Protein AF-A0A954SRS8-F1 (afdb_monomer)

Sequence (184 aa):
MRQTLFRIVFDAAISTPWGNIPIFGVGLLLVLVGIVSLWQLIRHVRKHGFDGPAIERLITAGVIAFVVNQIPNWVDSLPVYGFGAMLLLGFLTAGWLAGIRTKREGLSPELTWDAGMWVFLPGIIGARIFSILENWERHTAGKSLGEMIVSLLNFPEGGLVLYGGVISGGIFYFIYCHRKKISA

Radius of gyration: 25.16 Å; Cα contacts (8 Å, |Δi|>4): 157; chains: 1; bounding box: 62×36×67 Å

Solvent-accessible surface area (backbone atoms only — not comparable to full-atom values): 10239 Å² total; per-residue (Å²): 132,89,64,58,66,51,66,51,54,32,67,50,44,51,80,45,101,90,48,72,48,32,60,38,65,68,37,41,51,48,51,51,51,48,51,52,52,50,51,51,48,56,58,44,43,75,72,68,46,95,47,75,74,57,56,52,54,50,51,52,53,50,50,50,53,51,57,58,72,68,55,76,83,89,58,65,58,53,74,40,41,39,68,61,54,51,50,51,50,50,51,52,52,50,46,52,54,46,21,57,50,34,46,73,72,75,42,64,43,64,55,42,54,53,46,47,51,47,19,50,58,44,11,56,52,26,5,38,56,39,32,47,64,74,39,37,77,81,64,58,78,84,62,56,77,68,59,53,54,56,56,67,71,52,69,87,78,67,63,68,31,65,67,25,17,54,54,35,15,51,54,36,39,47,52,50,23,59,75,69,73,42,88,114

Mean predicted aligned error: 14.57 Å

Secondary structure (DSSP, 8-state):
---EEEEEETT-EEEETTEEEESSSHHHHHHHHHHHHHHHHHHHHHHH-S-HHHHHHHHHHHHHHHHHHTS----SEEEEEHHHHHHHHHHHHHHHHHHHHHHHTT--HHHHHHHHHHHHHHHHHHHHHHHHHHTHHHHSSS--HHHHHHHHH-GGG----HHHHHHHHHHHHHHHHHHHT---

Structure (mmCIF, N/CA/C/O backbone):
data_AF-A0A954SRS8-F1
#
_entry.id   AF-A0A954SRS8-F1
#
loop_
_atom_site.group_PDB
_atom_site.id
_atom_site.type_symbol
_atom_site.label_atom_id
_atom_site.label_alt_id
_atom_site.label_comp_id
_atom_site.label_asym_id
_atom_site.label_entity_id
_atom_site.label_seq_id
_atom_site.pdbx_PDB_ins_code
_atom_site.Cartn_x
_atom_site.Cartn_y
_atom_site.Cartn_z
_atom_site.occupancy
_atom_site.B_iso_or_equiv
_atom_site.auth_seq_id
_atom_site.auth_comp_id
_atom_site.auth_asym_id
_atom_site.auth_atom_id
_atom_site.pdbx_PDB_model_num
ATOM 1 N N . MET A 1 1 ? 0.695 -15.650 17.916 1.00 44.34 1 MET A N 1
ATOM 2 C CA . MET A 1 1 ? 1.773 -15.878 16.926 1.00 44.34 1 MET A CA 1
ATOM 3 C C . MET A 1 1 ? 1.284 -15.391 15.565 1.00 44.34 1 MET A C 1
ATOM 5 O O . MET A 1 1 ? 0.241 -15.859 15.129 1.00 44.34 1 MET A O 1
ATOM 9 N N . ARG A 1 2 ? 1.945 -14.410 14.929 1.00 57.50 2 ARG A N 1
ATOM 10 C CA . ARG A 1 2 ? 1.556 -13.946 13.582 1.00 57.50 2 ARG A CA 1
ATOM 11 C C . ARG A 1 2 ? 1.986 -15.003 12.566 1.00 57.50 2 ARG A C 1
ATOM 13 O O . ARG A 1 2 ? 3.175 -15.287 12.465 1.00 57.50 2 ARG A O 1
ATOM 20 N N . GLN A 1 3 ? 1.037 -15.596 11.850 1.00 61.69 3 GLN A N 1
ATOM 21 C CA . GLN A 1 3 ? 1.345 -16.602 10.837 1.00 61.69 3 GLN A CA 1
ATOM 22 C C . GLN A 1 3 ? 1.886 -15.910 9.579 1.00 61.69 3 GLN A C 1
ATOM 24 O O . GLN A 1 3 ? 1.180 -15.160 8.899 1.00 61.69 3 GLN A O 1
ATOM 29 N N . THR A 1 4 ? 3.171 -16.117 9.299 1.00 69.25 4 THR A N 1
ATOM 30 C CA . THR A 1 4 ? 3.799 -15.723 8.033 1.00 69.25 4 THR A CA 1
ATOM 31 C C . THR A 1 4 ? 3.481 -16.786 6.990 1.00 69.25 4 THR A C 1
ATOM 33 O O . THR A 1 4 ? 3.731 -17.961 7.246 1.00 69.25 4 THR A O 1
ATOM 36 N N . LEU A 1 5 ? 2.931 -16.388 5.842 1.00 66.75 5 LEU A N 1
ATOM 37 C CA . LEU A 1 5 ? 2.554 -17.318 4.772 1.00 66.75 5 LEU A CA 1
ATOM 38 C C . LEU A 1 5 ? 3.802 -17.855 4.072 1.00 66.75 5 LEU A C 1
ATOM 40 O O . LEU A 1 5 ? 3.979 -19.057 3.924 1.00 66.75 5 LEU A O 1
ATOM 44 N N . PHE A 1 6 ? 4.688 -16.940 3.692 1.00 70.44 6 PHE A N 1
ATOM 45 C CA . PHE A 1 6 ? 6.013 -17.247 3.185 1.00 70.44 6 PHE A CA 1
ATOM 46 C C . PHE A 1 6 ? 6.963 -16.095 3.527 1.00 70.44 6 PHE A C 1
ATOM 48 O O . PHE A 1 6 ? 6.536 -14.958 3.756 1.00 70.44 6 PHE A O 1
ATOM 55 N N . ARG A 1 7 ? 8.260 -16.390 3.605 1.00 65.31 7 ARG A N 1
ATOM 56 C CA . ARG A 1 7 ? 9.310 -15.377 3.738 1.00 65.31 7 ARG A CA 1
ATOM 57 C C . ARG A 1 7 ? 10.009 -15.246 2.400 1.00 65.31 7 ARG A C 1
ATOM 59 O O . ARG A 1 7 ? 10.497 -16.241 1.871 1.00 65.31 7 ARG A O 1
ATOM 66 N N . ILE A 1 8 ? 10.068 -14.029 1.874 1.00 65.00 8 ILE A N 1
ATOM 67 C CA . ILE A 1 8 ? 10.969 -13.730 0.764 1.00 65.00 8 ILE A CA 1
ATOM 68 C C . ILE A 1 8 ? 12.349 -13.567 1.391 1.00 65.00 8 ILE A C 1
ATOM 70 O O . ILE A 1 8 ? 12.575 -12.606 2.124 1.00 65.00 8 ILE A O 1
ATOM 74 N N . VAL A 1 9 ? 13.222 -14.550 1.176 1.00 61.56 9 VAL A N 1
ATOM 75 C CA . VAL A 1 9 ? 14.623 -14.507 1.605 1.00 61.56 9 VAL A CA 1
ATOM 76 C C . VAL A 1 9 ? 15.402 -13.816 0.492 1.00 61.56 9 VAL A C 1
ATOM 78 O O . VAL A 1 9 ? 15.499 -14.356 -0.610 1.00 61.56 9 VAL A O 1
ATOM 81 N N . PHE A 1 10 ? 15.907 -12.611 0.749 1.00 59.25 10 PHE A N 1
ATOM 82 C CA . PHE A 1 10 ? 16.704 -11.881 -0.243 1.00 59.25 10 PHE A CA 1
ATOM 83 C C . PHE A 1 10 ? 18.157 -12.375 -0.281 1.00 59.25 10 PHE A C 1
ATOM 85 O O . PHE A 1 10 ? 18.812 -12.269 -1.313 1.00 59.25 10 PHE A O 1
ATOM 92 N N . ASP A 1 11 ? 18.605 -13.044 0.784 1.00 54.59 11 ASP A N 1
ATOM 93 C CA . ASP A 1 11 ? 19.925 -13.675 0.893 1.00 54.59 11 ASP A CA 1
ATOM 94 C C . ASP A 1 11 ? 19.975 -15.130 0.406 1.00 54.59 11 ASP A C 1
ATOM 96 O O . ASP A 1 11 ? 20.863 -15.887 0.799 1.00 54.59 11 ASP A O 1
ATOM 100 N N . ALA A 1 12 ? 19.041 -15.579 -0.442 1.00 52.22 12 ALA A N 1
ATOM 101 C CA . ALA A 1 12 ? 19.217 -16.863 -1.115 1.00 52.22 12 ALA A CA 1
ATOM 102 C C . ALA A 1 12 ? 20.418 -16.723 -2.061 1.00 52.22 12 ALA A C 1
ATOM 104 O O . ALA A 1 12 ? 20.255 -16.310 -3.201 1.00 52.22 12 ALA A O 1
ATOM 105 N N . ALA A 1 13 ? 21.632 -16.955 -1.568 1.00 53.25 13 ALA A N 1
ATOM 106 C CA . ALA A 1 13 ? 22.854 -16.860 -2.340 1.00 53.25 13 ALA A CA 1
ATOM 107 C C . ALA A 1 13 ? 23.204 -18.235 -2.904 1.00 53.25 13 ALA A C 1
ATOM 109 O O . ALA A 1 13 ? 23.269 -19.217 -2.163 1.00 53.25 13 ALA A O 1
ATOM 110 N N . ILE A 1 14 ? 23.453 -18.319 -4.212 1.00 48.25 14 ILE A N 1
ATOM 111 C CA . ILE A 1 14 ? 24.116 -19.506 -4.758 1.00 48.25 14 ILE A CA 1
ATOM 112 C C . ILE A 1 14 ? 25.575 -19.403 -4.339 1.00 48.25 14 ILE A C 1
ATOM 114 O O . ILE A 1 14 ? 26.267 -18.459 -4.730 1.00 48.25 14 ILE A O 1
ATOM 118 N N . SER A 1 15 ? 26.044 -20.384 -3.571 1.00 51.38 15 SER A N 1
ATOM 119 C CA . SER A 1 15 ? 27.466 -20.583 -3.326 1.00 51.38 15 SER A CA 1
ATOM 120 C C . SER A 1 15 ? 28.126 -21.021 -4.634 1.00 51.38 15 SER A C 1
ATOM 122 O O . SER A 1 15 ? 28.180 -22.210 -4.956 1.00 51.38 15 SER A O 1
ATOM 124 N N . THR A 1 16 ? 28.576 -20.059 -5.436 1.00 56.38 16 THR A N 1
ATOM 125 C CA . THR A 1 16 ? 29.420 -20.353 -6.596 1.00 56.38 16 THR A CA 1
ATOM 126 C C . THR A 1 16 ? 30.886 -20.380 -6.153 1.00 56.38 16 THR A C 1
ATOM 128 O O . THR A 1 16 ? 31.232 -19.715 -5.175 1.00 56.38 16 THR A O 1
ATOM 131 N N . PRO A 1 17 ? 31.785 -21.086 -6.864 1.00 55.88 17 PRO A N 1
ATOM 132 C CA . PRO A 1 17 ? 33.226 -21.088 -6.565 1.00 55.88 17 PRO A CA 1
ATOM 133 C C . PRO A 1 17 ? 33.892 -19.697 -6.553 1.00 55.88 17 PRO A C 1
ATOM 135 O O . PRO A 1 17 ? 35.040 -19.571 -6.144 1.00 55.88 17 PRO A O 1
ATOM 138 N N . TRP A 1 18 ? 33.176 -18.663 -7.005 1.00 46.56 18 TRP A N 1
ATOM 139 C CA . TRP A 1 18 ? 33.628 -17.281 -7.158 1.00 46.56 18 TRP A CA 1
ATOM 140 C C . TRP A 1 18 ? 32.943 -16.313 -6.174 1.00 46.56 18 TRP A C 1
ATOM 142 O O . TRP A 1 18 ? 33.134 -15.105 -6.281 1.00 46.56 18 TRP A O 1
ATOM 152 N N . GLY A 1 19 ? 32.145 -16.825 -5.226 1.00 54.41 19 GLY A N 1
ATOM 153 C CA . GLY A 1 19 ? 31.444 -16.036 -4.207 1.00 54.41 19 GLY A CA 1
ATOM 154 C C . GLY A 1 19 ? 29.935 -16.297 -4.137 1.00 54.41 19 GLY A C 1
ATOM 155 O O . GLY A 1 19 ? 29.337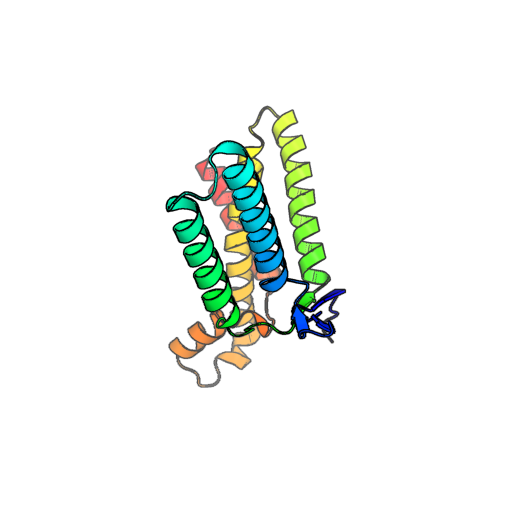 -16.918 -5.021 1.00 54.41 19 GLY A O 1
ATOM 156 N N . ASN A 1 20 ? 29.319 -15.822 -3.053 1.00 57.59 20 ASN A N 1
ATOM 157 C CA . ASN A 1 20 ? 27.875 -15.875 -2.824 1.00 57.59 20 ASN A CA 1
ATOM 158 C C . ASN A 1 20 ? 27.178 -14.791 -3.654 1.00 57.59 20 ASN A C 1
ATOM 160 O O . ASN A 1 20 ? 27.307 -13.607 -3.350 1.00 57.59 20 ASN A O 1
ATOM 164 N N . ILE A 1 21 ? 26.434 -15.190 -4.688 1.00 57.59 21 ILE A N 1
ATOM 165 C CA . ILE A 1 21 ? 25.649 -14.255 -5.506 1.00 57.59 21 ILE A CA 1
ATOM 166 C C . ILE A 1 21 ? 24.186 -14.320 -5.041 1.00 57.59 21 ILE A C 1
ATOM 168 O O . ILE A 1 21 ? 23.583 -15.391 -5.164 1.00 57.59 21 ILE A O 1
ATOM 172 N N . PRO A 1 22 ? 23.598 -13.225 -4.519 1.00 58.47 22 PRO A N 1
ATOM 173 C CA . PRO A 1 22 ? 22.196 -13.204 -4.099 1.00 58.47 22 PRO A CA 1
ATOM 174 C C . PRO A 1 22 ? 21.254 -13.410 -5.299 1.00 58.47 22 PRO A C 1
ATOM 176 O O . PRO A 1 22 ? 21.376 -12.743 -6.323 1.00 58.47 22 PRO A O 1
ATOM 179 N N . ILE A 1 23 ? 20.307 -14.343 -5.192 1.00 59.88 23 ILE A N 1
ATOM 180 C CA . ILE A 1 23 ? 19.391 -14.731 -6.282 1.00 59.88 23 ILE A CA 1
ATOM 181 C C . ILE A 1 23 ? 18.203 -13.767 -6.395 1.00 59.88 23 ILE A C 1
ATOM 183 O O . ILE A 1 23 ? 17.671 -13.582 -7.486 1.00 59.88 23 ILE A O 1
ATOM 187 N N . PHE A 1 24 ? 17.773 -13.147 -5.292 1.00 54.31 24 PHE A N 1
ATOM 188 C CA . PHE A 1 24 ? 16.604 -12.263 -5.257 1.00 54.31 24 PHE A CA 1
ATOM 189 C C . PHE A 1 24 ? 16.996 -10.820 -4.913 1.00 54.31 24 PHE A C 1
ATOM 191 O O . PHE A 1 24 ? 17.817 -10.571 -4.039 1.00 54.31 24 PHE A O 1
ATOM 198 N N . GLY A 1 25 ? 16.396 -9.847 -5.609 1.00 65.06 25 GLY A N 1
ATOM 199 C CA . GLY A 1 25 ? 16.651 -8.419 -5.398 1.00 65.06 25 GLY A CA 1
ATOM 200 C C . GLY A 1 25 ? 17.844 -7.897 -6.201 1.00 65.06 25 GLY A C 1
ATOM 201 O O . GLY A 1 25 ? 17.838 -7.944 -7.432 1.00 65.06 25 GLY A O 1
ATOM 202 N N . VAL A 1 26 ? 18.855 -7.384 -5.500 1.00 58.25 26 VAL A N 1
ATOM 203 C CA . VAL A 1 26 ? 20.016 -6.688 -6.076 1.00 58.25 26 VAL A CA 1
ATOM 204 C C . VAL A 1 26 ? 20.820 -7.580 -7.030 1.00 58.25 26 VAL A C 1
ATOM 206 O O . VAL A 1 26 ? 21.219 -7.129 -8.102 1.00 58.25 26 VAL A O 1
ATOM 209 N N . GLY A 1 27 ? 21.001 -8.861 -6.700 1.00 62.81 27 GLY A N 1
ATOM 210 C CA . GLY A 1 27 ? 21.765 -9.781 -7.546 1.00 62.81 27 GLY A CA 1
ATOM 211 C C . GLY A 1 27 ? 21.045 -10.199 -8.832 1.00 62.81 27 GLY A C 1
ATOM 212 O O . GLY A 1 27 ? 21.687 -10.289 -9.874 1.00 62.81 27 GLY A O 1
ATOM 213 N N . LEU A 1 28 ? 19.713 -10.334 -8.832 1.00 66.12 28 LEU A N 1
ATOM 214 C CA . LEU A 1 28 ? 18.944 -10.531 -10.073 1.00 66.12 28 LEU A CA 1
ATOM 215 C C . LEU A 1 28 ? 19.019 -9.292 -10.970 1.00 66.12 28 LEU A C 1
ATOM 217 O O . LEU A 1 28 ? 19.140 -9.409 -12.187 1.00 66.12 28 LEU A O 1
ATOM 221 N N . LEU A 1 29 ? 19.001 -8.105 -10.361 1.00 64.19 29 LEU A N 1
ATOM 222 C CA . LEU A 1 29 ? 19.169 -6.831 -11.054 1.00 64.19 29 LEU A CA 1
ATOM 223 C C . LEU A 1 29 ? 20.576 -6.727 -11.670 1.00 64.19 29 LEU A C 1
ATOM 225 O O . LEU A 1 29 ? 20.695 -6.379 -12.841 1.00 64.19 29 LEU A O 1
ATOM 229 N N . LEU A 1 30 ? 21.622 -7.135 -10.944 1.00 64.81 30 LEU A N 1
ATOM 230 C CA . LEU A 1 30 ? 22.991 -7.250 -11.462 1.00 64.81 30 LEU A CA 1
ATOM 231 C C . LEU A 1 30 ? 23.115 -8.263 -12.599 1.00 64.81 30 LEU A C 1
ATOM 233 O O . LEU A 1 30 ? 23.766 -7.971 -13.597 1.00 64.81 30 LEU A O 1
ATOM 237 N N . VAL A 1 31 ? 22.494 -9.436 -12.474 1.00 68.88 31 VAL A N 1
ATOM 238 C CA . VAL A 1 31 ? 22.508 -10.464 -13.522 1.00 68.88 31 VAL A CA 1
ATOM 239 C C . VAL A 1 31 ? 21.786 -9.959 -14.769 1.00 68.88 31 VAL A C 1
ATOM 241 O O . VAL A 1 31 ? 22.315 -10.096 -15.869 1.00 68.88 31 VAL A O 1
ATOM 244 N N . LEU A 1 32 ? 20.629 -9.306 -14.625 1.00 73.50 32 LEU A N 1
ATOM 245 C CA . LEU A 1 32 ? 19.918 -8.691 -15.748 1.00 73.50 32 LEU A CA 1
ATOM 246 C C . LEU A 1 32 ? 20.741 -7.576 -16.401 1.00 73.50 32 LEU A C 1
ATOM 248 O O . LEU A 1 32 ? 20.883 -7.568 -17.622 1.00 73.50 32 LEU A O 1
ATOM 252 N N . VAL A 1 33 ? 21.325 -6.671 -15.612 1.00 71.12 33 VAL A N 1
ATOM 253 C CA . VAL A 1 33 ? 22.192 -5.596 -16.122 1.00 71.12 33 VAL A CA 1
ATOM 254 C C . VAL A 1 33 ? 23.427 -6.178 -16.804 1.00 71.12 33 VAL A C 1
ATOM 256 O O . VAL A 1 33 ? 23.786 -5.725 -17.888 1.00 71.12 33 VAL A O 1
ATOM 259 N N . GLY A 1 34 ? 24.040 -7.213 -16.232 1.00 71.81 34 GLY A N 1
ATOM 260 C CA . GLY A 1 34 ? 25.177 -7.925 -16.806 1.00 71.81 34 GLY A CA 1
ATOM 261 C C . GLY A 1 34 ? 24.830 -8.587 -18.137 1.00 71.81 34 GLY A C 1
ATOM 262 O O . GLY A 1 34 ? 25.532 -8.373 -19.122 1.00 71.81 34 GLY A O 1
ATOM 263 N N . ILE A 1 35 ? 23.710 -9.314 -18.210 1.00 78.12 35 ILE A N 1
ATOM 264 C CA . ILE A 1 35 ? 23.222 -9.951 -19.444 1.00 78.12 35 ILE A CA 1
ATOM 265 C C . ILE A 1 35 ? 22.920 -8.898 -20.514 1.00 78.12 35 ILE A C 1
ATOM 267 O O . ILE A 1 35 ? 23.335 -9.060 -21.662 1.00 78.12 35 ILE A O 1
ATOM 271 N N . VAL A 1 36 ? 22.241 -7.804 -20.157 1.00 77.12 36 VAL A N 1
ATOM 272 C CA . VAL A 1 36 ? 21.920 -6.711 -21.089 1.00 77.12 36 VAL A CA 1
ATOM 273 C C . VAL A 1 36 ? 23.195 -6.021 -21.578 1.00 77.12 36 VAL A C 1
ATOM 275 O O . VAL A 1 36 ? 23.338 -5.797 -22.780 1.00 77.12 36 VAL A O 1
ATOM 278 N N . SER A 1 37 ? 24.147 -5.750 -20.684 1.00 65.06 37 SER A N 1
ATOM 279 C CA . SER A 1 37 ? 25.428 -5.111 -21.017 1.00 65.06 37 SER A CA 1
ATOM 280 C C . SER A 1 37 ? 26.276 -5.998 -21.931 1.00 65.06 37 SER A C 1
ATOM 282 O O . SER A 1 37 ? 26.788 -5.530 -22.949 1.00 65.06 37 SER A O 1
ATOM 284 N N . LEU A 1 38 ? 26.360 -7.298 -21.632 1.00 72.19 38 LEU A N 1
ATOM 285 C CA . LEU A 1 38 ? 27.090 -8.277 -22.438 1.00 72.19 38 LEU A CA 1
ATOM 286 C C . LEU A 1 38 ? 26.439 -8.459 -23.816 1.00 72.19 38 LEU A C 1
ATOM 288 O O . LEU A 1 38 ? 27.123 -8.476 -24.838 1.00 72.19 38 LEU A O 1
ATOM 292 N N . TRP A 1 39 ? 25.109 -8.537 -23.871 1.00 73.56 39 TRP A N 1
ATOM 293 C CA . TRP A 1 39 ? 24.365 -8.668 -25.122 1.00 73.56 39 TRP A CA 1
ATOM 294 C C . TRP A 1 39 ? 24.497 -7.428 -26.013 1.00 73.56 39 TRP A C 1
ATOM 296 O O . TRP A 1 39 ? 24.670 -7.556 -27.230 1.00 73.56 39 TRP A O 1
ATOM 306 N N . GLN A 1 40 ? 24.469 -6.228 -25.425 1.00 68.69 40 GLN A N 1
ATOM 307 C CA . GLN A 1 40 ? 24.702 -4.980 -26.152 1.00 68.69 40 GLN A CA 1
ATOM 308 C C . GLN A 1 40 ? 26.144 -4.880 -26.663 1.00 68.69 40 GLN A C 1
ATOM 310 O O . GLN A 1 40 ? 26.345 -4.495 -27.816 1.00 68.69 40 GLN A O 1
ATOM 315 N N . LEU A 1 41 ? 27.134 -5.291 -25.864 1.00 64.38 41 LEU A N 1
ATOM 316 C CA . LEU A 1 41 ? 28.540 -5.322 -26.266 1.00 64.38 41 LEU A CA 1
ATOM 317 C C . LEU A 1 41 ? 28.770 -6.298 -27.427 1.00 64.38 41 LEU A C 1
ATOM 319 O O . LEU A 1 41 ? 29.344 -5.913 -28.443 1.00 64.38 41 LEU A O 1
ATOM 323 N N . ILE A 1 42 ? 28.243 -7.524 -27.332 1.00 68.75 42 ILE A N 1
ATOM 324 C CA . ILE A 1 42 ? 28.345 -8.533 -28.397 1.00 68.75 42 ILE A CA 1
ATOM 325 C C . ILE A 1 42 ? 27.699 -8.017 -29.686 1.00 68.75 42 ILE A C 1
ATOM 327 O O . ILE A 1 42 ? 28.269 -8.176 -30.764 1.00 68.75 42 ILE A O 1
ATOM 331 N N . ARG A 1 43 ? 26.529 -7.367 -29.599 1.00 70.06 43 ARG A N 1
ATOM 332 C CA . ARG A 1 43 ? 25.859 -6.782 -30.773 1.00 70.06 43 ARG A CA 1
ATOM 333 C C . ARG A 1 43 ? 26.621 -5.613 -31.385 1.00 70.06 43 ARG A C 1
ATOM 335 O O . ARG A 1 43 ? 26.567 -5.454 -32.603 1.00 70.06 43 ARG A O 1
ATOM 342 N N . HIS A 1 44 ? 27.297 -4.808 -30.573 1.00 62.00 44 HIS A N 1
ATOM 343 C CA . HIS A 1 44 ? 28.044 -3.650 -31.049 1.00 62.00 44 HIS A CA 1
ATOM 344 C C . HIS A 1 44 ? 29.373 -4.065 -31.696 1.00 62.00 44 HIS A C 1
ATOM 346 O O . HIS A 1 44 ? 29.640 -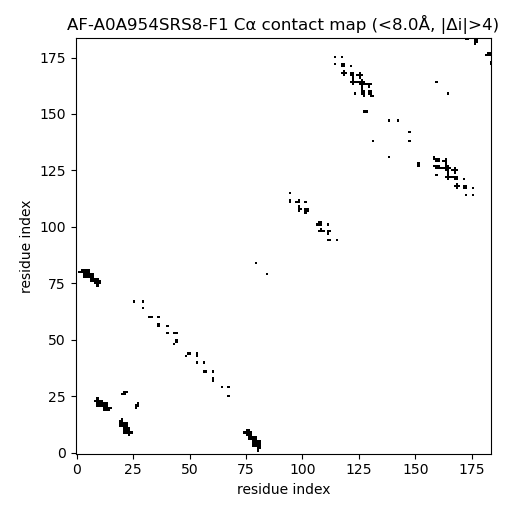3.679 -32.832 1.00 62.00 44 HIS A O 1
ATOM 352 N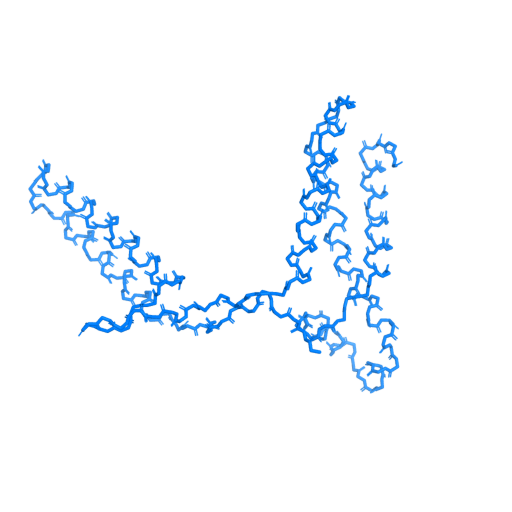 N . VAL A 1 45 ? 30.128 -4.959 -31.047 1.00 62.09 45 VAL A N 1
ATOM 353 C CA . VAL A 1 45 ? 31.401 -5.495 -31.563 1.00 62.09 45 VAL A CA 1
ATOM 354 C C . VAL A 1 45 ? 31.194 -6.279 -32.864 1.00 62.09 45 VAL A C 1
ATOM 356 O O . VAL A 1 45 ? 32.005 -6.162 -33.779 1.00 62.09 45 VAL A O 1
ATOM 359 N N . ARG A 1 46 ? 30.074 -7.008 -33.016 1.00 63.53 46 ARG A N 1
ATOM 360 C CA . ARG A 1 46 ? 29.743 -7.705 -34.279 1.00 63.53 46 ARG A CA 1
ATOM 361 C C . ARG A 1 46 ? 29.445 -6.775 -35.454 1.00 63.53 46 ARG A C 1
ATOM 363 O O . ARG A 1 46 ? 29.508 -7.239 -36.587 1.00 63.53 46 ARG A O 1
ATOM 370 N N . LYS A 1 47 ? 29.035 -5.527 -35.201 1.00 59.81 47 LYS A N 1
ATOM 371 C CA . LYS A 1 47 ? 28.578 -4.599 -36.248 1.00 59.81 47 LYS A CA 1
ATOM 372 C C . LYS A 1 47 ? 29.595 -3.520 -36.609 1.00 59.81 47 LYS A C 1
ATOM 374 O O . LYS A 1 47 ? 29.607 -3.117 -37.766 1.00 59.81 47 LYS A O 1
ATOM 379 N N . HIS A 1 48 ? 30.420 -3.063 -35.666 1.00 54.91 48 HIS A N 1
ATOM 380 C CA . HIS A 1 48 ? 31.320 -1.924 -35.896 1.00 54.91 48 HIS A CA 1
ATOM 381 C C . HIS A 1 48 ? 32.791 -2.185 -35.559 1.00 54.91 48 HIS A C 1
ATOM 383 O O . HIS A 1 48 ? 33.616 -1.317 -35.790 1.00 54.91 48 HIS A O 1
ATOM 389 N N . GLY A 1 49 ? 33.160 -3.384 -35.094 1.00 63.59 49 GLY A N 1
ATOM 390 C CA . GLY A 1 49 ? 34.509 -3.591 -34.570 1.00 63.59 49 GLY A CA 1
ATOM 391 C C . GLY A 1 49 ? 34.701 -2.886 -33.222 1.00 63.59 49 GLY A C 1
ATOM 392 O O . GLY A 1 49 ? 33.758 -2.352 -32.635 1.00 63.59 49 GLY A O 1
ATOM 393 N N . PHE A 1 50 ? 35.905 -2.988 -32.662 1.00 55.59 50 PHE A N 1
ATOM 394 C CA . PHE A 1 50 ? 36.204 -2.591 -31.284 1.00 55.59 50 PHE A CA 1
ATOM 395 C C . PHE A 1 50 ? 36.508 -1.085 -31.188 1.00 55.59 50 PHE A C 1
ATOM 397 O O . PHE A 1 50 ? 37.643 -0.683 -30.955 1.00 55.59 50 PHE A O 1
ATOM 404 N N . ASP A 1 51 ? 35.490 -0.251 -31.393 1.00 62.94 51 ASP A N 1
ATOM 405 C CA . ASP A 1 51 ? 35.635 1.207 -31.337 1.00 62.94 51 ASP A CA 1
ATOM 406 C C . ASP A 1 51 ? 35.485 1.765 -29.908 1.00 62.94 51 ASP A C 1
ATOM 408 O O . ASP A 1 51 ? 34.814 1.181 -29.052 1.00 62.94 51 ASP A O 1
ATOM 412 N N . GLY A 1 52 ? 36.058 2.954 -29.668 1.00 62.91 52 GLY A N 1
ATOM 413 C CA . GLY A 1 52 ? 36.033 3.706 -28.399 1.00 62.91 52 GLY A CA 1
ATOM 414 C C . GLY A 1 52 ? 34.713 3.720 -27.594 1.00 62.91 52 GLY A C 1
ATOM 415 O O . GLY A 1 52 ? 34.780 3.540 -26.376 1.00 62.91 52 GLY A O 1
ATOM 416 N N . PRO A 1 53 ? 33.510 3.838 -28.196 1.00 64.19 53 PRO A N 1
ATOM 417 C CA . PRO A 1 53 ? 32.242 3.773 -27.452 1.00 64.19 53 PRO A CA 1
ATOM 418 C C . PRO A 1 53 ? 31.927 2.397 -26.832 1.00 64.19 53 PRO A C 1
ATOM 420 O O . PRO A 1 53 ? 31.050 2.291 -25.971 1.00 64.19 53 PRO A O 1
ATOM 423 N N . ALA A 1 54 ? 32.625 1.324 -27.222 1.00 63.38 54 ALA A N 1
ATOM 424 C CA . ALA A 1 54 ? 32.537 0.030 -26.541 1.00 63.38 54 ALA A CA 1
ATOM 425 C C . ALA A 1 54 ? 33.237 0.055 -25.170 1.00 63.38 54 ALA A C 1
ATOM 427 O O . ALA A 1 54 ? 32.753 -0.565 -24.220 1.00 63.38 54 ALA A O 1
ATOM 428 N N . ILE A 1 55 ? 34.338 0.805 -25.056 1.00 65.12 55 ILE A N 1
ATOM 429 C CA . ILE A 1 55 ? 35.107 0.960 -23.814 1.00 65.12 55 ILE A CA 1
ATOM 430 C C . ILE A 1 55 ? 34.303 1.778 -22.798 1.00 65.12 55 ILE A C 1
ATOM 432 O O . ILE A 1 55 ? 34.229 1.400 -21.632 1.00 65.12 55 ILE A O 1
ATOM 436 N N . GLU A 1 56 ? 33.618 2.834 -23.245 1.00 65.56 56 GLU A N 1
ATOM 437 C CA . GLU A 1 56 ? 32.743 3.646 -22.390 1.00 65.56 56 GLU A CA 1
ATOM 438 C C . GLU A 1 56 ? 31.633 2.802 -21.745 1.00 65.56 56 GLU A C 1
ATOM 440 O O . GLU A 1 56 ? 31.459 2.828 -20.529 1.00 65.56 56 GLU A O 1
ATOM 445 N N . ARG A 1 57 ? 30.949 1.958 -22.530 1.00 66.62 57 ARG A N 1
ATOM 446 C CA . ARG A 1 57 ? 29.881 1.079 -22.019 1.00 66.62 57 ARG A CA 1
ATOM 447 C C . ARG A 1 57 ? 30.384 0.038 -21.020 1.00 66.62 57 ARG A C 1
ATOM 449 O O . ARG A 1 57 ? 29.667 -0.286 -20.075 1.00 66.62 57 ARG A O 1
ATOM 456 N N . LEU A 1 58 ? 31.601 -0.475 -21.210 1.00 68.38 58 LEU A N 1
ATOM 457 C CA . LEU A 1 58 ? 32.241 -1.387 -20.258 1.00 68.38 58 LEU A CA 1
ATOM 458 C C . LEU A 1 58 ? 32.558 -0.689 -18.934 1.00 68.38 58 LEU A C 1
ATOM 460 O O . LEU A 1 58 ? 32.304 -1.257 -17.872 1.00 68.38 58 LEU A O 1
ATOM 464 N N . ILE A 1 59 ? 33.050 0.550 -18.992 1.00 72.69 59 ILE A N 1
ATOM 465 C CA . ILE A 1 59 ? 33.307 1.360 -17.798 1.00 72.69 59 ILE A CA 1
ATOM 466 C C . ILE A 1 59 ? 31.987 1.653 -17.077 1.00 72.69 59 ILE A C 1
ATOM 468 O O . ILE A 1 59 ? 31.901 1.432 -15.871 1.00 72.69 59 ILE A O 1
ATOM 472 N N . THR A 1 60 ? 30.932 2.061 -17.789 1.00 71.50 60 THR A N 1
ATOM 473 C CA . THR A 1 60 ? 29.616 2.314 -17.178 1.00 71.50 60 THR A CA 1
ATOM 474 C C . THR A 1 60 ? 29.042 1.058 -16.519 1.00 71.50 60 THR A C 1
ATOM 476 O O . THR A 1 60 ? 28.576 1.125 -15.382 1.00 71.50 60 THR A O 1
ATOM 479 N N . ALA A 1 61 ? 29.115 -0.101 -17.180 1.00 69.12 61 ALA A N 1
ATOM 480 C CA . ALA A 1 61 ? 28.653 -1.367 -16.609 1.00 69.12 61 ALA A CA 1
ATOM 481 C C . ALA A 1 61 ? 29.468 -1.773 -15.367 1.00 69.12 61 ALA A C 1
ATOM 483 O O . ALA A 1 61 ? 28.891 -2.212 -14.370 1.00 69.12 61 ALA A O 1
ATOM 484 N N . GLY A 1 62 ? 30.790 -1.573 -15.396 1.00 74.12 62 GLY A N 1
ATOM 485 C CA . GLY A 1 62 ? 31.674 -1.819 -14.255 1.00 74.12 62 GLY A CA 1
ATOM 486 C C . GLY A 1 62 ? 31.379 -0.905 -13.063 1.00 74.12 62 GLY A C 1
ATOM 487 O O . GLY A 1 62 ? 31.316 -1.381 -11.931 1.00 74.12 62 GLY A O 1
ATOM 488 N N . VAL A 1 63 ? 31.120 0.384 -13.307 1.00 76.56 63 VAL A N 1
ATOM 489 C CA . VAL A 1 63 ? 30.741 1.349 -12.261 1.00 76.56 63 VAL A CA 1
ATOM 490 C C . VAL A 1 63 ? 29.395 0.983 -11.643 1.00 76.56 63 VAL A C 1
ATOM 492 O O . VAL A 1 63 ? 29.277 0.986 -10.421 1.00 76.56 63 VAL A O 1
ATOM 495 N N . ILE A 1 64 ? 28.398 0.606 -12.450 1.00 70.00 64 ILE A N 1
ATOM 496 C CA . ILE A 1 64 ? 27.097 0.156 -11.934 1.00 70.00 64 ILE A CA 1
ATOM 497 C C . ILE A 1 64 ? 27.275 -1.097 -11.070 1.00 70.00 64 ILE A C 1
ATOM 499 O O . ILE A 1 64 ? 26.769 -1.134 -9.952 1.00 70.00 64 ILE A O 1
ATOM 503 N N . ALA A 1 65 ? 28.033 -2.093 -11.535 1.00 68.69 65 ALA A N 1
ATOM 504 C CA . ALA A 1 65 ? 28.292 -3.305 -10.761 1.00 68.69 65 ALA A CA 1
ATOM 505 C C . ALA A 1 65 ? 29.007 -3.008 -9.430 1.00 68.69 65 ALA A C 1
ATOM 507 O O . ALA A 1 65 ? 28.643 -3.569 -8.396 1.00 68.69 65 ALA A O 1
ATOM 508 N N . PHE A 1 66 ? 29.976 -2.088 -9.439 1.00 73.44 66 PHE A N 1
ATOM 509 C CA . PHE A 1 66 ? 30.684 -1.655 -8.237 1.00 73.44 66 PHE A CA 1
ATOM 510 C C . PHE A 1 66 ? 29.759 -0.932 -7.253 1.00 73.44 66 PHE A C 1
ATOM 512 O O . PHE A 1 66 ? 29.703 -1.317 -6.088 1.00 73.44 66 PHE A O 1
ATOM 519 N N . VAL A 1 67 ? 28.998 0.067 -7.717 1.00 69.62 67 VAL A N 1
ATOM 520 C CA . VAL A 1 67 ? 28.047 0.824 -6.884 1.00 69.62 67 VAL A CA 1
ATOM 521 C C . VAL A 1 67 ? 27.031 -0.116 -6.255 1.00 69.62 67 VAL A C 1
ATOM 523 O O . VAL A 1 67 ? 26.774 -0.029 -5.060 1.00 69.62 67 VAL A O 1
ATOM 526 N N . VAL A 1 68 ? 26.494 -1.046 -7.038 1.00 66.38 68 VAL A N 1
ATOM 527 C CA . VAL A 1 68 ? 25.479 -1.985 -6.572 1.00 66.38 68 VAL A CA 1
ATOM 528 C C . VAL A 1 68 ? 26.038 -2.975 -5.540 1.00 66.38 68 VAL A C 1
ATOM 530 O O . VAL A 1 68 ? 25.350 -3.276 -4.571 1.00 66.38 68 VAL A O 1
ATOM 533 N N . ASN A 1 69 ? 27.292 -3.418 -5.680 1.00 67.56 69 ASN A N 1
ATOM 534 C CA . ASN A 1 69 ? 27.958 -4.263 -4.681 1.00 67.56 69 ASN A CA 1
ATOM 535 C C . ASN A 1 69 ? 28.280 -3.522 -3.365 1.00 67.56 69 ASN A C 1
ATOM 537 O O . ASN A 1 69 ? 28.507 -4.159 -2.342 1.00 67.56 69 ASN A O 1
ATOM 541 N N . GLN A 1 70 ? 28.316 -2.184 -3.376 1.00 69.12 70 GLN A N 1
ATOM 542 C CA . GLN A 1 70 ? 28.496 -1.365 -2.169 1.00 69.12 70 GLN A CA 1
ATOM 543 C C . GLN A 1 70 ? 27.173 -1.061 -1.447 1.00 69.12 70 GLN A C 1
ATOM 545 O O . GLN A 1 70 ? 27.202 -0.493 -0.355 1.00 69.12 70 GLN A O 1
ATOM 550 N N . ILE A 1 71 ? 26.016 -1.407 -2.028 1.00 63.41 71 ILE A N 1
ATOM 551 C CA . ILE A 1 71 ? 24.718 -1.209 -1.374 1.00 63.41 71 ILE A CA 1
ATOM 552 C C . ILE A 1 71 ? 24.581 -2.271 -0.274 1.00 63.41 71 ILE A C 1
ATOM 554 O O . ILE A 1 71 ? 24.550 -3.460 -0.591 1.00 63.41 71 ILE A O 1
ATOM 558 N N . PRO A 1 72 ? 24.489 -1.883 1.012 1.00 57.59 72 PRO A N 1
ATOM 559 C CA . PRO A 1 72 ? 24.317 -2.853 2.083 1.00 57.59 72 PRO A CA 1
ATOM 560 C C . PRO A 1 72 ? 22.955 -3.548 1.947 1.00 57.59 72 PRO A C 1
ATOM 562 O O . PRO A 1 72 ? 21.954 -2.904 1.628 1.00 57.59 72 PRO A O 1
ATOM 565 N N . ASN A 1 73 ? 22.895 -4.852 2.227 1.00 61.66 73 ASN A N 1
ATOM 566 C CA . ASN A 1 73 ? 21.631 -5.587 2.279 1.00 61.66 73 ASN A CA 1
ATOM 567 C C . ASN A 1 73 ? 20.825 -5.098 3.491 1.00 61.66 73 ASN A C 1
ATOM 569 O O . ASN A 1 73 ? 21.074 -5.499 4.621 1.00 61.66 73 ASN A O 1
ATOM 573 N N . TRP A 1 74 ? 19.881 -4.180 3.279 1.00 53.66 74 TRP A N 1
ATOM 574 C CA . TRP A 1 74 ? 19.056 -3.626 4.364 1.00 53.66 74 TRP A CA 1
ATOM 575 C C . TRP A 1 74 ? 17.904 -4.552 4.787 1.00 53.66 74 TRP A C 1
ATOM 577 O O . TRP A 1 74 ? 17.205 -4.251 5.752 1.00 53.66 74 TRP A O 1
ATOM 587 N N . VAL A 1 75 ? 17.667 -5.654 4.062 1.00 57.88 75 VAL A N 1
ATOM 588 C CA . VAL A 1 75 ? 16.534 -6.562 4.290 1.00 57.88 75 VAL A CA 1
ATOM 589 C C . VAL A 1 75 ? 16.956 -8.018 4.069 1.00 57.88 75 VAL A C 1
ATOM 591 O O . VAL A 1 75 ? 16.943 -8.490 2.937 1.00 57.88 75 VAL A O 1
ATOM 594 N N . ASP A 1 76 ? 17.252 -8.749 5.147 1.00 61.38 76 ASP A N 1
ATOM 595 C CA . ASP A 1 76 ? 17.607 -10.183 5.084 1.00 61.38 76 ASP A CA 1
ATOM 596 C C . ASP A 1 76 ? 16.408 -11.044 4.633 1.00 61.38 76 ASP A C 1
ATOM 598 O O . ASP A 1 76 ? 16.489 -11.952 3.798 1.00 61.38 76 ASP A O 1
ATOM 602 N N . SER A 1 77 ? 15.226 -10.738 5.181 1.00 64.25 77 SER A N 1
ATOM 603 C CA . SER A 1 77 ? 13.973 -11.380 4.790 1.00 64.25 77 SER A CA 1
ATOM 604 C C . SER A 1 77 ? 12.775 -10.458 4.980 1.00 64.25 77 SER A C 1
ATOM 606 O O . SER A 1 77 ? 12.644 -9.799 6.012 1.00 64.25 77 SER A O 1
ATOM 608 N N . LEU A 1 78 ? 11.860 -10.449 4.006 1.00 67.56 78 LEU A N 1
ATOM 609 C CA . LEU A 1 78 ? 10.562 -9.791 4.151 1.00 67.56 78 LEU A CA 1
ATOM 610 C C . LEU A 1 78 ? 9.500 -10.847 4.494 1.00 67.56 78 LEU A C 1
ATOM 612 O O . LEU A 1 78 ? 9.154 -11.677 3.642 1.00 67.56 78 LEU A O 1
ATOM 616 N N . PRO A 1 79 ? 8.986 -10.864 5.739 1.00 70.12 79 PRO A N 1
ATOM 617 C CA . PRO A 1 79 ? 7.905 -11.760 6.115 1.00 70.12 79 PRO A CA 1
ATOM 618 C C . PRO A 1 79 ? 6.595 -11.290 5.478 1.00 70.12 79 PRO A C 1
ATOM 620 O O . PRO A 1 79 ? 6.064 -10.236 5.831 1.00 70.12 79 PRO A O 1
ATOM 623 N N . VAL A 1 80 ? 6.038 -12.090 4.568 1.00 74.38 80 VAL A N 1
ATOM 624 C CA . VAL A 1 80 ? 4.713 -11.829 4.001 1.00 74.38 80 VAL A CA 1
ATOM 625 C C . VAL A 1 80 ? 3.667 -12.481 4.899 1.00 74.38 80 VAL A C 1
ATOM 627 O O . VAL A 1 80 ? 3.583 -13.705 5.029 1.00 74.38 80 VAL A O 1
ATOM 630 N N . TYR A 1 81 ? 2.860 -11.654 5.558 1.00 79.94 81 TYR A N 1
ATOM 631 C CA . TYR A 1 81 ? 1.773 -12.122 6.413 1.00 79.94 81 TYR A CA 1
ATOM 632 C C . TYR A 1 81 ? 0.589 -12.590 5.562 1.00 79.94 81 TYR A C 1
ATOM 634 O O . TYR A 1 81 ? 0.082 -11.836 4.731 1.00 79.94 81 TYR A O 1
ATOM 642 N N . GLY A 1 82 ? 0.109 -13.816 5.801 1.00 81.12 82 GLY A N 1
ATOM 643 C CA . GLY A 1 82 ? -0.979 -14.404 5.006 1.00 81.12 82 GLY A CA 1
ATOM 644 C C . GLY A 1 82 ? -2.275 -13.606 5.080 1.00 81.12 82 GLY A C 1
ATOM 645 O O . GLY A 1 82 ? -2.941 -13.417 4.070 1.00 81.12 82 GLY A O 1
ATOM 646 N N . PHE A 1 83 ? -2.576 -13.046 6.252 1.00 82.06 83 PHE A N 1
ATOM 647 C CA . PHE A 1 83 ? -3.730 -12.171 6.446 1.00 82.06 83 PHE A CA 1
ATOM 648 C C . PHE A 1 83 ? -3.695 -10.933 5.535 1.00 82.06 83 PHE A C 1
ATOM 650 O O . PHE A 1 83 ? -4.681 -10.635 4.869 1.00 82.06 83 PHE A O 1
ATOM 657 N N . GLY A 1 84 ? -2.548 -10.248 5.453 1.00 82.38 84 GLY A N 1
ATOM 658 C CA . GLY A 1 84 ? -2.387 -9.079 4.582 1.00 82.38 84 GLY A CA 1
ATOM 659 C C . GLY A 1 84 ? -2.481 -9.443 3.100 1.00 82.38 84 GLY A C 1
ATOM 660 O O . GLY A 1 84 ? -3.137 -8.741 2.335 1.00 82.38 84 GLY A O 1
ATOM 661 N N . ALA A 1 85 ? -1.896 -10.579 2.708 1.00 85.12 85 ALA A N 1
ATOM 662 C CA . ALA A 1 85 ? -1.997 -11.083 1.340 1.00 85.12 85 ALA A CA 1
ATOM 663 C C . ALA A 1 85 ? -3.451 -11.409 0.951 1.00 85.12 85 ALA A C 1
ATOM 665 O O . ALA A 1 85 ? -3.907 -11.003 -0.115 1.00 85.12 85 ALA A O 1
ATOM 666 N N . MET A 1 86 ? -4.201 -12.082 1.829 1.00 88.75 86 MET A N 1
ATOM 667 C CA . MET A 1 86 ? -5.617 -12.388 1.597 1.00 88.75 86 MET A CA 1
ATOM 668 C C . MET A 1 86 ? -6.487 -11.127 1.573 1.00 88.75 86 MET A C 1
ATOM 670 O O . MET A 1 86 ? -7.386 -11.037 0.743 1.00 88.75 86 MET A O 1
ATOM 674 N N . LEU A 1 87 ? -6.200 -10.129 2.418 1.00 88.75 87 LEU A N 1
ATOM 675 C CA . LEU A 1 87 ? -6.877 -8.828 2.373 1.00 88.75 87 LEU A CA 1
ATOM 676 C C . LEU A 1 87 ? -6.654 -8.108 1.042 1.00 88.75 87 LEU A C 1
ATOM 678 O O . LEU A 1 87 ? -7.611 -7.611 0.452 1.00 88.75 87 LEU A O 1
ATOM 682 N N . LEU A 1 88 ? -5.412 -8.078 0.552 1.00 90.06 88 LEU A N 1
ATOM 683 C CA . LEU A 1 88 ? -5.098 -7.478 -0.743 1.00 90.06 88 LEU A CA 1
ATOM 684 C C . LEU A 1 88 ? -5.818 -8.214 -1.879 1.00 90.06 88 LEU A C 1
ATOM 686 O O . LEU A 1 88 ? -6.416 -7.574 -2.740 1.00 90.06 88 LEU A O 1
ATOM 690 N N . LEU A 1 89 ? -5.820 -9.549 -1.862 1.00 92.88 89 LEU A N 1
ATOM 691 C CA . LEU A 1 89 ? -6.571 -10.346 -2.834 1.00 92.88 89 LEU A CA 1
ATOM 692 C C . LEU A 1 89 ? -8.079 -10.075 -2.758 1.00 92.88 89 LEU A C 1
ATOM 694 O O . LEU A 1 89 ? -8.723 -9.926 -3.795 1.00 92.88 89 LEU A O 1
ATOM 698 N N . GLY A 1 90 ? -8.641 -9.954 -1.555 1.00 92.75 90 GLY A N 1
ATOM 699 C CA . GLY A 1 90 ? -10.035 -9.564 -1.348 1.00 92.75 90 GLY A CA 1
ATOM 700 C C . GLY A 1 90 ? -10.345 -8.191 -1.946 1.00 92.75 90 GLY A C 1
ATOM 701 O O . GLY A 1 90 ? -11.319 -8.043 -2.677 1.00 92.75 90 GLY A O 1
ATOM 702 N N . PHE A 1 91 ? -9.476 -7.205 -1.720 1.00 91.75 91 PHE A N 1
ATOM 703 C CA . PHE A 1 91 ? -9.615 -5.869 -2.302 1.00 91.75 91 PHE A CA 1
ATOM 704 C C . PHE A 1 91 ? -9.555 -5.893 -3.837 1.00 91.75 91 PHE A C 1
ATOM 706 O O . PHE A 1 91 ? -10.416 -5.313 -4.497 1.00 91.75 91 PHE A O 1
ATOM 713 N N . LEU A 1 92 ? -8.584 -6.605 -4.417 1.00 93.38 92 LEU A N 1
ATOM 714 C CA . LEU A 1 92 ? -8.429 -6.711 -5.871 1.00 93.38 92 LEU A CA 1
ATOM 715 C C . LEU A 1 92 ? -9.611 -7.434 -6.529 1.00 93.38 92 LEU A C 1
ATOM 717 O O . LEU A 1 92 ? -10.111 -6.987 -7.559 1.00 93.38 92 LEU A O 1
ATOM 721 N N . THR A 1 93 ? -10.078 -8.533 -5.934 1.00 94.69 93 THR A N 1
ATOM 722 C CA . THR A 1 93 ? -11.228 -9.294 -6.448 1.00 94.69 93 THR A CA 1
ATOM 723 C C . THR A 1 93 ? -12.535 -8.518 -6.310 1.00 94.69 93 THR A C 1
ATOM 725 O O . THR A 1 93 ? -13.334 -8.513 -7.248 1.00 94.69 93 THR A O 1
ATOM 728 N N . ALA A 1 94 ? -12.734 -7.798 -5.201 1.00 92.25 94 ALA A N 1
ATOM 729 C CA . ALA A 1 94 ? -13.871 -6.899 -5.023 1.00 92.25 94 ALA A CA 1
ATOM 730 C C . ALA A 1 94 ? -13.852 -5.752 -6.046 1.00 92.25 94 ALA A C 1
ATOM 732 O O . ALA A 1 94 ? -14.868 -5.510 -6.696 1.00 92.25 94 ALA A O 1
ATOM 733 N N . GLY A 1 95 ? -12.700 -5.101 -6.247 1.00 91.81 95 GLY A N 1
ATOM 734 C CA . GLY A 1 95 ? -12.526 -4.046 -7.251 1.00 91.81 95 GLY A CA 1
ATOM 735 C C . GLY A 1 95 ? -12.778 -4.545 -8.675 1.00 91.81 95 GLY A C 1
ATOM 736 O O . GLY A 1 95 ? -13.497 -3.904 -9.440 1.00 91.81 95 GLY A O 1
ATOM 737 N N . TRP A 1 96 ? -12.279 -5.737 -9.013 1.00 92.25 96 TRP A N 1
ATOM 738 C CA . TRP A 1 96 ? -12.534 -6.380 -10.303 1.00 92.25 96 TRP A CA 1
ATOM 739 C C . TRP A 1 96 ? -14.025 -6.663 -10.528 1.00 92.25 96 TRP A C 1
ATOM 741 O O . TRP A 1 96 ? -14.581 -6.313 -11.572 1.00 92.25 96 TRP A O 1
ATOM 751 N N . LEU A 1 97 ? -14.697 -7.267 -9.543 1.00 92.81 97 LEU A N 1
ATOM 752 C CA . LEU A 1 97 ? -16.122 -7.587 -9.633 1.00 92.81 97 LEU A CA 1
ATOM 753 C C . LEU A 1 97 ? -16.984 -6.321 -9.712 1.00 92.81 97 LEU A C 1
ATOM 755 O O . LEU A 1 97 ? -17.922 -6.261 -10.512 1.00 92.81 97 LEU A O 1
ATOM 759 N N . ALA A 1 98 ? -16.649 -5.305 -8.918 1.00 90.31 98 ALA A N 1
ATOM 760 C CA . ALA A 1 98 ? -17.310 -4.012 -8.959 1.00 90.31 98 ALA A CA 1
ATOM 761 C C . ALA A 1 98 ? -17.102 -3.334 -10.322 1.00 90.31 98 ALA A C 1
ATOM 763 O O . ALA A 1 98 ? -18.077 -2.879 -10.907 1.00 90.31 98 ALA A O 1
ATOM 764 N N . GLY A 1 99 ? -15.899 -3.390 -10.904 1.00 90.69 99 GLY A N 1
ATOM 765 C CA . GLY A 1 99 ? -15.620 -2.839 -12.233 1.00 90.69 99 GLY A CA 1
ATOM 766 C C . GLY A 1 99 ? -16.432 -3.513 -13.345 1.00 90.69 99 GLY A C 1
ATOM 767 O O . GLY A 1 99 ? -16.949 -2.836 -14.236 1.00 90.69 99 GLY A O 1
ATOM 768 N N . ILE A 1 100 ? -16.635 -4.836 -13.268 1.00 91.19 100 ILE A N 1
ATOM 769 C CA . ILE A 1 100 ? -17.542 -5.556 -14.183 1.00 91.19 100 ILE A CA 1
ATOM 770 C C . ILE A 1 100 ? -18.973 -5.025 -14.053 1.00 91.19 100 ILE A C 1
ATOM 772 O O . ILE A 1 100 ? -19.670 -4.873 -15.058 1.00 91.19 100 ILE A O 1
ATOM 776 N N . ARG A 1 101 ? -19.427 -4.762 -12.826 1.00 88.75 101 ARG A N 1
ATOM 777 C CA . ARG A 1 101 ? -20.790 -4.300 -12.549 1.00 88.75 101 ARG A CA 1
ATOM 778 C 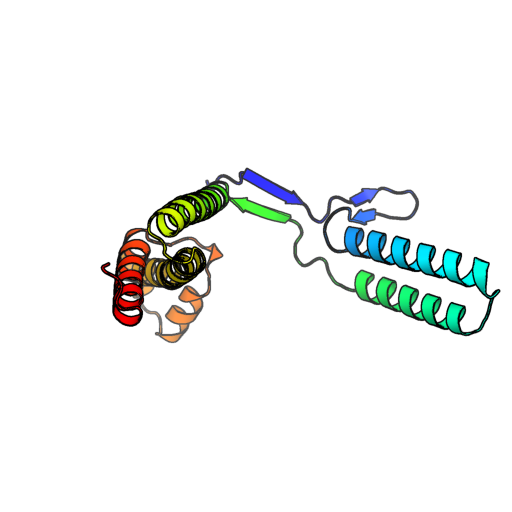C . ARG A 1 101 ? -21.001 -2.857 -13.004 1.00 88.75 101 ARG A C 1
ATOM 780 O O . ARG A 1 101 ? -21.948 -2.597 -13.734 1.00 88.75 101 ARG A O 1
ATOM 787 N N . THR A 1 102 ? -20.053 -1.976 -12.707 1.00 87.88 102 THR A N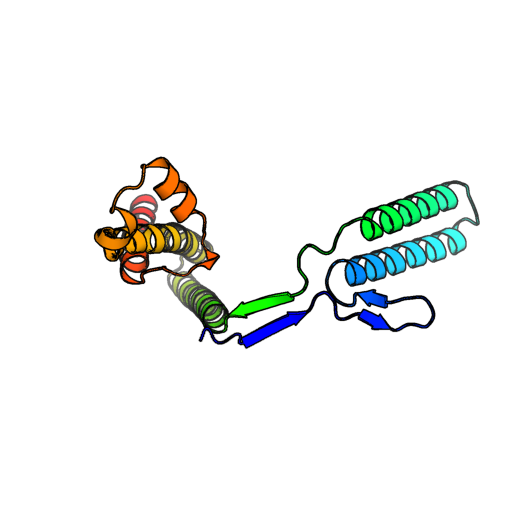 1
ATOM 788 C CA . THR A 1 102 ? -20.005 -0.587 -13.182 1.00 87.88 102 THR A CA 1
ATOM 789 C C . THR A 1 102 ? -20.041 -0.524 -14.713 1.00 87.88 102 THR A C 1
ATOM 791 O O . THR A 1 102 ? -20.842 0.221 -15.274 1.00 87.88 102 THR A O 1
ATOM 794 N N . LYS A 1 103 ? -19.296 -1.402 -15.404 1.00 88.94 103 LYS A N 1
ATOM 795 C CA . LYS A 1 103 ? -19.355 -1.516 -16.871 1.00 88.94 103 LYS A CA 1
ATOM 796 C C . LYS A 1 103 ? -20.738 -1.929 -17.389 1.00 88.94 103 LYS A C 1
ATOM 798 O O . LYS A 1 103 ? -21.162 -1.450 -18.437 1.00 88.94 103 LYS A O 1
ATOM 803 N N . ARG A 1 104 ? -21.443 -2.824 -16.684 1.00 88.12 104 ARG A N 1
ATOM 804 C CA . ARG A 1 104 ? -22.815 -3.242 -17.045 1.00 88.12 104 ARG A CA 1
ATOM 805 C C . ARG A 1 104 ? -23.835 -2.121 -16.857 1.00 88.12 104 ARG A C 1
ATOM 807 O O . ARG A 1 104 ? -24.820 -2.092 -17.581 1.00 88.12 104 ARG A O 1
ATOM 814 N N . GLU A 1 105 ? -23.579 -1.207 -15.930 1.00 85.94 105 GLU A N 1
ATOM 815 C CA . GLU A 1 105 ? -24.411 -0.025 -15.681 1.00 85.94 105 GLU A CA 1
ATOM 816 C C . GLU A 1 105 ? -24.053 1.167 -16.588 1.00 85.94 105 GLU A C 1
ATOM 818 O O . GLU A 1 105 ? -24.608 2.250 -16.440 1.00 85.94 105 GLU A O 1
ATOM 823 N N . GLY A 1 106 ? -23.145 0.981 -17.556 1.00 84.69 106 GLY A N 1
ATOM 824 C CA . GLY A 1 106 ? -22.736 2.030 -18.497 1.00 84.69 106 GLY A CA 1
ATOM 825 C C . GLY A 1 106 ? -21.780 3.069 -17.905 1.00 84.69 106 GLY A C 1
ATOM 826 O O . GLY A 1 106 ? -21.497 4.077 -18.549 1.00 84.69 106 GLY A O 1
ATOM 827 N N . LEU A 1 107 ? -21.268 2.827 -16.697 1.00 84.44 107 LEU A N 1
ATOM 828 C CA . LEU A 1 107 ? -20.284 3.669 -16.030 1.00 84.44 107 LEU A CA 1
ATOM 829 C C . LEU A 1 107 ? -18.855 3.200 -16.346 1.00 84.44 107 LEU A C 1
ATOM 831 O O . LEU A 1 107 ? -18.605 2.040 -16.689 1.00 84.44 107 LEU A O 1
ATOM 835 N N . SER A 1 108 ? -17.897 4.117 -16.219 1.00 86.31 108 SER A N 1
ATOM 836 C CA . SER A 1 108 ? -16.490 3.846 -16.506 1.00 86.31 108 SER A CA 1
ATOM 837 C C . SER A 1 108 ? -15.858 3.012 -15.369 1.00 86.31 108 SER A C 1
ATOM 839 O O . SER A 1 108 ? -15.971 3.400 -14.204 1.00 86.31 108 SER A O 1
ATOM 841 N N . PRO A 1 109 ? -15.200 1.866 -15.643 1.00 84.12 109 PRO A N 1
ATOM 842 C CA . PRO A 1 109 ? -14.552 1.036 -14.613 1.00 84.12 109 PRO A CA 1
ATOM 843 C C . PRO A 1 109 ? -13.486 1.771 -13.786 1.00 84.12 109 PRO A C 1
ATOM 845 O O . PRO A 1 109 ? -13.178 1.376 -12.663 1.00 84.12 109 PRO A O 1
ATOM 848 N N . GLU A 1 110 ? -12.929 2.852 -14.327 1.00 87.19 110 GLU A N 1
ATOM 849 C CA . GLU A 1 110 ? -11.976 3.738 -13.658 1.00 87.19 110 GLU A CA 1
ATOM 850 C C . GLU A 1 110 ? -12.588 4.367 -12.402 1.00 87.19 110 GLU A C 1
ATOM 852 O O . GLU A 1 110 ? -11.909 4.509 -11.389 1.00 87.19 110 GLU A O 1
ATOM 857 N N . LEU A 1 111 ? -13.894 4.653 -12.428 1.00 88.31 111 LEU A N 1
ATOM 858 C CA . LEU A 1 111 ? -14.621 5.185 -11.279 1.00 88.31 111 LEU A CA 1
ATOM 859 C C . LEU A 1 111 ? -14.562 4.220 -10.088 1.00 88.31 111 LEU A C 1
ATOM 861 O O . LEU A 1 111 ? -14.425 4.650 -8.946 1.00 88.31 111 LEU A O 1
ATOM 865 N N . THR A 1 112 ? -14.648 2.914 -10.348 1.00 88.88 112 THR A N 1
ATOM 866 C CA . THR A 1 112 ? -14.583 1.884 -9.309 1.00 88.88 112 THR A CA 1
ATOM 867 C C . THR A 1 112 ? -13.213 1.853 -8.643 1.00 88.88 112 THR A C 1
ATOM 869 O O . THR A 1 112 ? -13.123 1.766 -7.420 1.00 88.88 112 THR A O 1
ATOM 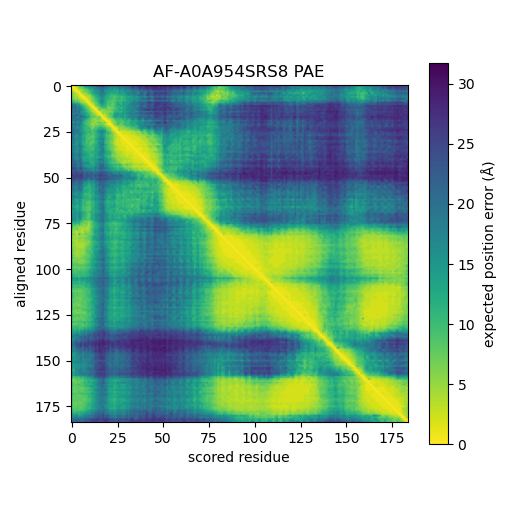872 N N . TRP A 1 113 ? -12.142 1.929 -9.434 1.00 90.44 113 TRP A N 1
ATOM 873 C CA . TRP A 1 113 ? -10.776 1.930 -8.910 1.00 90.44 113 TRP A CA 1
ATOM 874 C C . TRP A 1 113 ? -10.461 3.217 -8.152 1.00 90.44 113 TRP A C 1
ATOM 876 O O . TRP A 1 113 ? -9.881 3.153 -7.066 1.00 90.44 113 TRP A O 1
ATOM 886 N N . ASP A 1 114 ? -10.920 4.360 -8.662 1.00 90.81 114 ASP A N 1
ATOM 887 C CA . ASP A 1 114 ? -10.832 5.641 -7.968 1.00 90.81 114 ASP A CA 1
ATOM 888 C C . ASP A 1 114 ? -11.570 5.589 -6.624 1.00 90.81 114 ASP A C 1
ATOM 890 O O . ASP A 1 114 ? -10.990 5.920 -5.589 1.00 90.81 114 ASP A O 1
ATOM 894 N N . ALA A 1 115 ? -12.824 5.123 -6.612 1.00 89.62 115 ALA A N 1
ATOM 895 C CA . ALA A 1 115 ? -13.601 4.952 -5.385 1.00 89.62 115 ALA A CA 1
ATOM 896 C C . ALA A 1 115 ? -12.897 3.996 -4.410 1.00 89.62 115 ALA A C 1
ATOM 898 O O . ALA A 1 115 ? -12.786 4.292 -3.223 1.00 89.62 115 ALA A O 1
ATOM 899 N N . GLY A 1 116 ? -12.350 2.885 -4.914 1.00 90.62 116 GLY A N 1
ATOM 900 C CA . GLY A 1 116 ? -11.571 1.931 -4.129 1.00 90.62 116 GLY A CA 1
ATOM 901 C C . GLY A 1 116 ? -10.376 2.579 -3.430 1.00 90.62 116 GLY A C 1
ATOM 902 O O . GLY A 1 116 ? -10.171 2.340 -2.243 1.00 90.62 116 GLY A O 1
ATOM 903 N N . MET A 1 117 ? -9.630 3.452 -4.113 1.00 90.94 117 MET A N 1
ATOM 904 C CA . MET A 1 117 ? -8.519 4.203 -3.508 1.00 90.94 117 MET A CA 1
ATOM 905 C C . MET A 1 117 ? -9.003 5.231 -2.480 1.00 90.94 117 MET A C 1
ATOM 907 O O . MET A 1 117 ? -8.405 5.360 -1.409 1.00 90.94 117 MET A O 1
ATOM 911 N N . TRP A 1 118 ? -10.119 5.906 -2.767 1.00 91.19 118 TRP A N 1
ATOM 912 C CA . TRP A 1 118 ? -10.775 6.828 -1.835 1.00 91.19 118 TRP A CA 1
ATOM 913 C C . TRP A 1 118 ? -11.312 6.137 -0.578 1.00 91.19 118 TRP A C 1
ATOM 915 O O . TRP A 1 118 ? -11.435 6.790 0.450 1.00 91.19 118 TRP A O 1
ATOM 925 N N . VAL A 1 119 ? -11.585 4.833 -0.614 1.00 91.62 119 VAL A N 1
ATOM 926 C CA . VAL A 1 119 ? -11.971 4.046 0.568 1.00 91.62 119 VAL A CA 1
ATOM 927 C C . VAL A 1 119 ? -10.751 3.458 1.272 1.00 91.62 119 VAL A C 1
ATOM 929 O O . VAL A 1 119 ? -10.658 3.500 2.499 1.00 91.62 119 VAL A O 1
ATOM 932 N N . PHE A 1 120 ? -9.799 2.923 0.508 1.00 90.25 120 PHE A N 1
ATOM 933 C CA . PHE A 1 120 ? -8.663 2.171 1.033 1.00 90.25 120 PHE A CA 1
ATOM 934 C C . PHE A 1 120 ? -7.693 3.046 1.834 1.00 90.25 120 PHE A C 1
ATOM 936 O O . PHE A 1 120 ? -7.349 2.693 2.964 1.00 90.25 120 PHE A O 1
ATOM 943 N N . LEU A 1 121 ? -7.280 4.201 1.292 1.00 91.44 121 LEU A N 1
ATOM 944 C CA . LEU A 1 121 ? -6.317 5.078 1.971 1.00 91.44 121 LEU A CA 1
ATOM 945 C C . LEU A 1 121 ? -6.885 5.630 3.293 1.00 91.44 121 LEU A C 1
ATOM 947 O O . LEU A 1 121 ? -6.248 5.439 4.334 1.00 91.44 121 LEU A O 1
ATOM 951 N N . PRO A 1 122 ? -8.080 6.255 3.314 1.00 90.31 122 PRO A N 1
ATOM 952 C CA . PRO A 1 122 ? -8.682 6.727 4.556 1.00 90.31 122 PRO A CA 1
ATOM 953 C C . PRO A 1 122 ? -9.038 5.589 5.506 1.00 90.31 122 PRO A C 1
ATOM 955 O O . PRO A 1 122 ? -8.898 5.771 6.710 1.00 90.31 122 PRO A O 1
ATOM 958 N N . GLY A 1 123 ? -9.412 4.414 4.988 1.00 89.81 123 GLY A N 1
ATOM 959 C CA . GLY A 1 123 ? -9.666 3.213 5.782 1.00 89.81 123 GLY A CA 1
ATOM 960 C C . GLY A 1 123 ? -8.457 2.785 6.617 1.00 89.81 123 GLY A C 1
ATOM 961 O O . GLY A 1 123 ? -8.581 2.527 7.814 1.00 89.81 123 GLY A O 1
ATOM 962 N N . ILE A 1 124 ? -7.258 2.764 6.030 1.00 88.38 124 ILE A N 1
ATOM 963 C CA . ILE A 1 124 ? -6.028 2.440 6.774 1.00 88.38 124 ILE A CA 1
ATOM 964 C C . ILE A 1 124 ? -5.751 3.496 7.849 1.00 88.38 124 ILE A C 1
ATOM 966 O O . ILE A 1 124 ? -5.434 3.156 8.993 1.00 88.38 124 ILE A O 1
ATOM 970 N N . ILE A 1 125 ? -5.902 4.774 7.499 1.00 87.81 125 ILE A N 1
ATOM 971 C CA . ILE A 1 125 ? -5.669 5.892 8.419 1.00 87.81 125 ILE A CA 1
ATOM 972 C C . ILE A 1 125 ? -6.662 5.838 9.588 1.00 87.81 125 ILE A C 1
ATOM 974 O O . ILE A 1 125 ? -6.256 5.890 10.749 1.00 87.81 125 ILE A O 1
ATOM 978 N N . GLY A 1 126 ? -7.954 5.672 9.308 1.00 86.06 126 GLY A N 1
ATOM 979 C CA . GLY A 1 126 ? -8.998 5.597 10.324 1.00 86.06 126 GLY A CA 1
ATOM 980 C C . GLY A 1 126 ? -8.870 4.361 11.205 1.00 86.06 126 GLY A C 1
ATOM 981 O O . GLY A 1 126 ? -9.030 4.469 12.418 1.00 86.06 126 GLY A O 1
ATOM 982 N N . ALA A 1 127 ? -8.488 3.209 10.643 1.00 86.69 127 ALA A N 1
ATOM 983 C CA . ALA A 1 127 ? -8.180 2.018 11.431 1.00 86.69 127 ALA A CA 1
ATOM 984 C C . ALA A 1 127 ? -7.047 2.279 12.434 1.00 86.69 127 ALA A C 1
ATOM 986 O O . ALA A 1 127 ? -7.105 1.797 13.569 1.00 86.69 127 ALA A O 1
ATOM 987 N N . ARG A 1 128 ? -6.038 3.074 12.055 1.00 81.38 128 ARG A N 1
ATOM 988 C CA . ARG A 1 128 ? -4.930 3.424 12.950 1.00 81.38 128 ARG A CA 1
ATOM 989 C C . ARG A 1 128 ? -5.345 4.422 14.027 1.00 81.38 128 ARG A C 1
ATOM 991 O O . ARG A 1 128 ? -5.050 4.186 15.195 1.00 81.38 128 ARG A O 1
ATOM 998 N N . ILE A 1 129 ? -6.074 5.476 13.661 1.00 82.06 129 ILE A N 1
ATOM 999 C CA . ILE A 1 129 ? -6.597 6.469 14.615 1.00 82.06 129 ILE A CA 1
ATOM 1000 C C . ILE A 1 129 ? -7.460 5.777 15.678 1.00 82.06 129 ILE A C 1
ATOM 1002 O O . ILE A 1 129 ? -7.270 5.987 16.875 1.00 82.06 129 ILE A O 1
ATOM 1006 N N . PHE A 1 130 ? -8.353 4.883 15.255 1.00 82.44 130 PHE A N 1
ATOM 1007 C CA . PHE A 1 130 ? -9.258 4.183 16.166 1.00 82.44 130 PHE A CA 1
ATOM 1008 C C . PHE A 1 130 ? -8.535 3.187 17.082 1.00 82.44 130 PHE A C 1
ATOM 1010 O O . PHE A 1 130 ? -8.958 2.976 18.211 1.00 82.44 130 PHE A O 1
ATOM 1017 N N . SER A 1 131 ? -7.398 2.641 16.644 1.00 76.88 131 SER A N 1
ATOM 1018 C CA . SER A 1 131 ? -6.561 1.763 17.480 1.00 76.88 131 SER A CA 1
ATOM 1019 C C . SER A 1 131 ? -5.940 2.481 18.674 1.00 76.88 131 SER A C 1
ATOM 1021 O O . SER A 1 131 ? -5.719 1.866 19.720 1.00 76.88 131 SER A O 1
ATOM 1023 N N . ILE A 1 132 ? -5.658 3.776 18.517 1.00 71.44 132 ILE A N 1
ATOM 1024 C CA . ILE A 1 132 ? -5.150 4.629 19.595 1.00 71.44 132 ILE A CA 1
ATOM 1025 C C . ILE A 1 132 ? -6.285 5.028 20.531 1.00 71.44 132 ILE A C 1
ATOM 1027 O O . ILE A 1 132 ? -6.101 4.983 21.743 1.00 71.44 132 ILE A O 1
ATOM 1031 N N . LEU A 1 133 ? -7.456 5.362 19.980 1.00 74.31 133 LEU A N 1
ATOM 1032 C CA . LEU A 1 133 ? -8.649 5.669 20.775 1.00 74.31 133 LEU A CA 1
ATOM 1033 C C . LEU A 1 133 ? -9.082 4.475 21.635 1.00 74.31 133 LEU A C 1
ATOM 1035 O O . LEU A 1 133 ? -9.418 4.650 22.799 1.00 74.31 133 LEU A O 1
ATOM 1039 N N . GLU A 1 134 ? -9.029 3.257 21.095 1.00 69.81 134 GLU A N 1
ATOM 1040 C CA . GLU A 1 134 ? -9.377 2.046 21.846 1.00 69.81 134 GLU A CA 1
ATOM 1041 C C . GLU A 1 134 ? -8.365 1.744 22.962 1.00 69.81 134 GLU A C 1
ATOM 1043 O O . GLU A 1 134 ? -8.744 1.341 24.057 1.00 69.81 134 GLU A O 1
ATOM 1048 N N . ASN A 1 135 ? -7.074 2.001 22.732 1.00 64.38 135 ASN A N 1
ATOM 1049 C CA . ASN A 1 135 ? -6.029 1.824 23.744 1.00 64.38 135 ASN A CA 1
ATOM 1050 C C . ASN A 1 135 ? -5.659 3.135 24.450 1.00 64.38 135 ASN A C 1
ATOM 1052 O O . ASN A 1 135 ? -4.505 3.297 24.867 1.00 64.38 135 ASN A O 1
ATOM 1056 N N . TRP A 1 136 ? -6.614 4.060 24.592 1.00 59.91 136 TRP A N 1
ATOM 1057 C CA . TRP A 1 136 ? -6.372 5.386 25.157 1.00 59.91 136 TRP A CA 1
ATOM 1058 C C . TRP A 1 136 ? -5.793 5.308 26.573 1.00 59.91 136 TRP A C 1
ATOM 1060 O O . TRP A 1 136 ? -4.833 6.007 26.876 1.00 59.91 136 TRP A O 1
ATOM 1070 N N . GLU A 1 137 ? -6.254 4.383 27.417 1.00 56.28 137 GLU A N 1
ATOM 1071 C CA . GLU A 1 137 ? -5.709 4.205 28.774 1.00 56.28 137 GLU A CA 1
ATOM 1072 C C . GLU A 1 137 ? -4.253 3.711 28.781 1.00 56.28 137 GLU A C 1
ATOM 1074 O O . GLU A 1 137 ? -3.463 4.093 29.642 1.00 56.28 137 GLU A O 1
ATOM 1079 N N . ARG A 1 138 ? -3.859 2.906 27.786 1.00 55.88 138 ARG A N 1
ATOM 1080 C CA . ARG A 1 138 ? -2.508 2.330 27.684 1.00 55.88 138 ARG A CA 1
ATOM 1081 C C . ARG A 1 138 ? -1.497 3.289 27.038 1.00 55.88 138 ARG A C 1
ATOM 1083 O O . ARG A 1 138 ? -0.302 3.158 27.283 1.00 55.88 138 ARG A O 1
ATOM 1090 N N . HIS A 1 139 ? -1.969 4.245 26.231 1.00 51.19 139 HIS A N 1
ATOM 1091 C CA . HIS A 1 139 ? -1.137 5.226 25.516 1.00 51.19 139 HIS A CA 1
ATOM 1092 C C . HIS A 1 139 ? -1.132 6.625 26.157 1.00 51.19 139 HIS A C 1
ATOM 1094 O O . HIS A 1 139 ? -0.222 7.402 25.877 1.00 51.19 139 HIS A O 1
ATOM 1100 N N . THR A 1 140 ? -2.101 6.942 27.024 1.00 51.81 140 THR A N 1
ATOM 1101 C CA . THR A 1 140 ? -2.272 8.284 27.626 1.00 51.81 14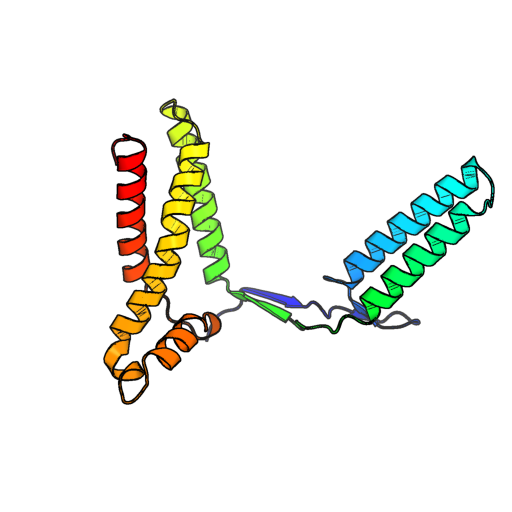0 THR A CA 1
ATOM 1102 C C . THR A 1 140 ? -1.774 8.370 29.073 1.00 51.81 140 THR A C 1
ATOM 1104 O O . THR A 1 140 ? -1.740 9.455 29.649 1.00 51.81 140 THR A O 1
ATOM 1107 N N . ALA A 1 141 ? -1.316 7.265 29.672 1.00 47.75 141 ALA A N 1
ATOM 1108 C CA . ALA A 1 141 ? -0.640 7.290 30.969 1.00 47.75 141 ALA A CA 1
ATOM 1109 C C . ALA A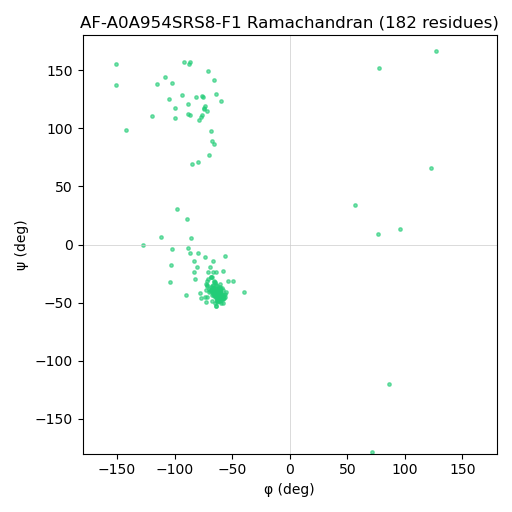 1 141 ? 0.762 7.937 30.847 1.00 47.75 141 ALA A C 1
ATOM 1111 O O . ALA A 1 141 ? 1.780 7.251 30.800 1.00 47.75 141 ALA A O 1
ATOM 1112 N N . GLY A 1 142 ? 0.806 9.273 30.766 1.00 53.31 142 GLY A N 1
ATOM 1113 C CA . GLY A 1 142 ? 2.010 10.086 30.982 1.00 53.31 142 GLY A CA 1
ATOM 1114 C C . GLY A 1 142 ? 2.826 10.517 29.754 1.00 53.31 142 GLY A C 1
ATOM 1115 O O . GLY A 1 142 ? 3.943 10.988 29.947 1.00 53.31 142 GLY A O 1
ATOM 1116 N N . LYS A 1 143 ? 2.324 10.389 28.514 1.00 54.41 143 LYS A N 1
ATOM 1117 C CA . LYS A 1 143 ? 3.087 10.733 27.290 1.00 54.41 143 LYS A CA 1
ATOM 1118 C C . LYS A 1 143 ? 2.600 11.998 26.574 1.00 54.41 143 LYS A C 1
ATOM 1120 O O . LYS A 1 143 ? 1.409 12.288 26.517 1.00 54.41 143 LYS A O 1
ATOM 1125 N N . SER A 1 144 ? 3.556 12.741 26.013 1.00 56.97 144 SER A N 1
ATOM 1126 C CA . SER A 1 144 ? 3.362 13.973 25.229 1.00 56.97 144 SER A CA 1
ATOM 1127 C C . SER A 1 144 ? 2.728 13.696 23.855 1.00 56.97 144 SER A C 1
ATOM 1129 O O . SER A 1 144 ? 3.002 12.668 23.234 1.00 56.97 144 SER A O 1
ATOM 1131 N N . LEU A 1 145 ? 1.944 14.653 23.334 1.00 57.25 145 LEU A N 1
ATOM 1132 C CA . LEU A 1 145 ? 1.320 14.615 21.996 1.00 57.25 145 LEU A CA 1
ATOM 1133 C C . LEU A 1 145 ? 2.311 14.262 20.867 1.00 57.25 145 LEU A C 1
ATOM 1135 O O . LEU A 1 145 ? 1.928 13.614 19.895 1.00 57.25 145 LEU A O 1
ATOM 1139 N N . GLY A 1 146 ? 3.589 14.638 20.999 1.00 59.31 146 GLY A N 1
ATOM 1140 C CA . GLY A 1 146 ? 4.628 14.327 20.009 1.00 59.31 146 GLY A CA 1
ATOM 1141 C C . GLY A 1 146 ? 5.005 12.842 19.950 1.00 59.31 146 GLY A C 1
ATOM 1142 O O . GLY A 1 146 ? 5.175 12.288 18.866 1.00 59.31 146 GLY A O 1
ATOM 1143 N N . GLU A 1 147 ? 5.061 12.160 21.095 1.00 58.38 147 GLU A N 1
ATOM 1144 C CA . GLU A 1 147 ? 5.335 10.715 21.155 1.00 58.38 147 GLU A CA 1
ATOM 1145 C C . GLU A 1 147 ? 4.151 9.899 20.625 1.00 58.38 147 GLU A C 1
ATOM 1147 O O . GLU A 1 147 ? 4.332 8.838 20.022 1.00 58.38 147 GLU A O 1
ATOM 1152 N N . MET A 1 148 ? 2.937 10.437 20.771 1.00 58.38 148 MET A N 1
ATOM 1153 C CA . MET A 1 148 ? 1.725 9.865 20.191 1.00 58.38 148 MET A CA 1
ATOM 1154 C C . MET A 1 148 ? 1.810 9.842 18.653 1.00 58.38 148 MET A C 1
ATOM 1156 O O . MET A 1 148 ? 1.457 8.839 18.033 1.00 58.38 148 MET A O 1
ATOM 1160 N N . ILE A 1 149 ? 2.381 10.881 18.031 1.00 57.38 149 ILE A N 1
ATOM 1161 C CA . ILE A 1 149 ? 2.575 10.949 16.572 1.00 57.38 149 ILE A CA 1
ATOM 1162 C C . ILE A 1 149 ? 3.675 9.998 16.082 1.00 57.38 149 ILE A C 1
ATOM 1164 O O . ILE A 1 149 ? 3.534 9.374 15.032 1.00 57.38 149 ILE A O 1
ATOM 1168 N N . VAL A 1 150 ? 4.743 9.801 16.852 1.00 59.66 150 VAL A N 1
ATOM 1169 C CA . VAL A 1 150 ? 5.763 8.793 16.511 1.00 59.66 150 VAL A CA 1
ATOM 1170 C C . VAL A 1 150 ? 5.184 7.376 16.618 1.00 59.66 150 VAL A C 1
ATOM 1172 O O . VAL A 1 150 ? 5.435 6.534 15.755 1.00 59.66 150 VAL A O 1
ATOM 1175 N N . SER A 1 151 ? 4.313 7.124 17.601 1.00 57.81 151 SER A N 1
ATOM 1176 C CA . SER A 1 151 ? 3.591 5.848 17.706 1.00 57.81 151 SER A CA 1
ATOM 1177 C C . SER A 1 151 ? 2.577 5.626 16.570 1.00 57.81 151 SER A C 1
ATOM 1179 O O . SER A 1 151 ? 2.351 4.481 16.169 1.00 57.81 151 SER A O 1
ATOM 1181 N N . LEU A 1 152 ? 2.021 6.694 15.972 1.00 55.19 152 LEU A N 1
ATOM 1182 C CA . LEU A 1 152 ? 1.173 6.600 14.772 1.00 55.19 152 LEU A CA 1
ATOM 1183 C C . LEU A 1 152 ? 1.933 5.988 13.584 1.00 55.19 152 LEU A C 1
ATOM 1185 O O . LEU A 1 152 ? 1.342 5.199 12.847 1.00 55.19 152 LEU A O 1
ATOM 1189 N N . LEU A 1 153 ? 3.221 6.316 13.429 1.00 56.50 153 LEU A N 1
ATOM 1190 C CA . LEU A 1 153 ? 4.072 5.901 12.304 1.00 56.50 153 LEU A CA 1
ATOM 1191 C C . LEU A 1 153 ? 4.688 4.502 12.467 1.00 56.50 153 LEU A C 1
ATOM 1193 O O . LEU A 1 153 ? 5.139 3.914 11.483 1.00 56.50 153 LEU A O 1
ATOM 1197 N N . ASN A 1 154 ? 4.655 3.922 13.669 1.00 59.00 154 ASN A N 1
ATOM 1198 C CA . ASN A 1 154 ? 5.062 2.534 13.901 1.00 59.00 154 ASN A CA 1
ATOM 1199 C C . ASN A 1 154 ? 3.955 1.544 13.491 1.00 59.00 154 ASN A C 1
ATOM 1201 O O . ASN A 1 154 ? 3.333 0.869 14.313 1.00 59.00 154 ASN A O 1
ATOM 1205 N N . PHE A 1 155 ? 3.741 1.413 12.179 1.00 56.94 155 PHE A N 1
ATOM 1206 C CA . PHE A 1 155 ? 2.901 0.377 11.561 1.00 56.94 155 PHE A CA 1
ATOM 1207 C C . PHE A 1 155 ? 3.237 -1.087 11.951 1.00 56.94 155 PHE A C 1
ATOM 1209 O O . PHE A 1 155 ? 2.307 -1.901 11.993 1.00 56.94 155 PHE A O 1
ATOM 1216 N N . PRO A 1 156 ? 4.496 -1.483 12.257 1.00 51.91 156 PRO A N 1
ATOM 1217 C CA . PRO A 1 156 ? 4.833 -2.897 12.473 1.00 51.91 156 PRO A CA 1
ATOM 1218 C C . PRO A 1 156 ? 4.280 -3.519 13.764 1.00 51.91 156 PRO A C 1
ATOM 1220 O O . PRO A 1 156 ? 4.102 -4.741 13.828 1.00 51.91 156 PRO A O 1
ATOM 1223 N N . GLU A 1 157 ? 3.979 -2.721 14.791 1.00 55.19 157 GLU A N 1
ATOM 1224 C CA . GLU A 1 157 ? 3.624 -3.236 16.126 1.00 55.19 157 GLU A CA 1
ATOM 1225 C C . GLU A 1 157 ? 2.216 -3.847 16.194 1.00 55.19 157 GLU A C 1
ATOM 1227 O O . GLU A 1 157 ? 1.916 -4.637 17.087 1.00 55.19 157 GLU A O 1
ATOM 1232 N N . GLY A 1 158 ? 1.399 -3.662 15.152 1.00 57.44 158 GLY A N 1
ATOM 1233 C CA . GLY A 1 158 ? 0.016 -4.138 15.127 1.00 57.44 158 GLY A CA 1
ATOM 1234 C C . GLY A 1 158 ? -0.906 -3.236 15.946 1.00 57.44 158 GLY A C 1
ATOM 1235 O O . GLY A 1 158 ? -0.483 -2.540 16.862 1.00 57.44 158 GLY A O 1
ATOM 1236 N N . GLY A 1 159 ? -2.174 -3.197 15.550 1.00 61.69 159 GLY A N 1
ATOM 1237 C CA . GLY A 1 159 ? -3.137 -2.202 16.026 1.00 61.69 159 GLY A CA 1
ATOM 1238 C C . GLY A 1 159 ? -3.716 -1.448 14.842 1.00 61.69 159 GLY A C 1
ATOM 1239 O O . GLY A 1 159 ? -3.414 -0.274 14.637 1.00 61.69 159 GLY A O 1
ATOM 1240 N N . LEU A 1 160 ? -4.465 -2.178 14.019 1.00 70.50 160 LEU A N 1
ATOM 1241 C CA . LEU A 1 160 ? -5.391 -1.630 13.039 1.00 70.50 160 LEU A CA 1
ATOM 1242 C C . LEU A 1 160 ? -6.758 -2.178 13.429 1.00 70.50 160 LEU A C 1
ATOM 1244 O O . LEU A 1 160 ? -6.996 -3.383 13.334 1.00 70.50 160 LEU A O 1
ATOM 1248 N N . VAL A 1 161 ? -7.627 -1.303 13.915 1.00 79.94 161 VAL A N 1
ATOM 1249 C CA . VAL A 1 161 ? -8.969 -1.663 14.358 1.00 79.94 161 VAL A CA 1
ATOM 1250 C C . VAL A 1 161 ? -9.900 -1.584 13.163 1.00 79.94 161 VAL A C 1
ATOM 1252 O O . VAL A 1 161 ? -10.049 -0.527 12.546 1.00 79.94 161 VAL A O 1
ATOM 1255 N N . LEU A 1 162 ? -10.541 -2.711 12.841 1.00 83.38 162 LEU A N 1
ATOM 1256 C CA . LEU A 1 162 ? -11.425 -2.826 11.680 1.00 83.38 162 LEU A CA 1
ATOM 1257 C C . LEU A 1 162 ? -12.537 -1.769 11.705 1.00 83.38 162 LEU A C 1
ATOM 1259 O O . LEU A 1 162 ? -12.815 -1.163 10.674 1.00 83.38 162 LEU A O 1
ATOM 1263 N N . TYR A 1 163 ? -13.120 -1.501 12.877 1.00 84.44 163 TYR A N 1
ATOM 1264 C CA . TYR A 1 163 ? -14.183 -0.505 13.039 1.00 84.44 163 TYR A CA 1
ATOM 1265 C C . TYR A 1 163 ? -13.760 0.879 12.539 1.00 84.44 163 TYR A C 1
ATOM 1267 O O . TYR A 1 163 ? -14.483 1.502 11.765 1.00 84.44 163 TYR A O 1
ATOM 1275 N N . GLY A 1 164 ? -12.549 1.319 12.894 1.00 84.81 164 GLY A N 1
ATOM 1276 C CA . GLY A 1 164 ? -12.001 2.591 12.430 1.00 84.81 164 GLY A CA 1
ATOM 1277 C C . GLY A 1 164 ? -11.863 2.659 10.914 1.00 84.81 164 GLY A C 1
ATOM 1278 O O . GLY A 1 164 ? -12.157 3.693 10.311 1.00 84.81 164 GLY A O 1
ATOM 1279 N N . GLY A 1 165 ? -11.460 1.552 10.287 1.00 87.88 165 GLY A N 1
ATOM 1280 C CA . GLY A 1 165 ? -11.312 1.476 8.836 1.00 87.88 165 GLY A CA 1
ATOM 1281 C C . GLY A 1 165 ? -12.638 1.441 8.087 1.00 87.88 165 GLY A C 1
ATOM 1282 O O . GLY A 1 165 ? -12.781 2.115 7.072 1.00 87.88 165 GLY A O 1
ATOM 1283 N N . VAL A 1 166 ? -13.635 0.726 8.610 1.00 89.62 166 VAL A N 1
ATOM 1284 C CA . VAL A 1 166 ? -14.974 0.669 8.004 1.00 89.62 166 VAL A CA 1
ATOM 1285 C C . VAL A 1 166 ? -15.680 2.023 8.104 1.00 89.62 166 VAL A C 1
ATOM 1287 O O . VAL A 1 166 ? -16.247 2.484 7.117 1.00 89.62 166 VAL A O 1
ATOM 1290 N N . ILE A 1 167 ? -15.605 2.692 9.261 1.00 91.44 167 ILE A N 1
ATOM 1291 C CA . ILE A 1 167 ? -16.241 4.002 9.470 1.00 91.44 167 ILE A CA 1
ATOM 1292 C C . ILE A 1 167 ? -15.613 5.056 8.553 1.00 91.44 167 ILE A C 1
ATOM 1294 O O . ILE A 1 167 ? -16.317 5.726 7.799 1.00 91.44 167 ILE A O 1
ATOM 1298 N N . SER A 1 168 ? -14.285 5.186 8.583 1.00 92.31 168 SER A N 1
ATOM 1299 C CA . SER A 1 168 ? -13.574 6.155 7.738 1.00 92.31 168 SER A CA 1
ATOM 1300 C C . SER A 1 168 ? -13.731 5.845 6.248 1.00 92.31 168 SER A C 1
ATOM 1302 O O . SER A 1 168 ? -14.021 6.751 5.470 1.00 92.31 168 SER A O 1
ATOM 1304 N N . GLY A 1 169 ? -13.632 4.574 5.852 1.00 91.31 169 GLY A N 1
ATOM 1305 C CA . GLY A 1 169 ? -13.861 4.141 4.477 1.00 91.31 169 GLY A CA 1
ATOM 1306 C C . GLY A 1 169 ? -15.267 4.486 3.981 1.00 91.31 169 GLY A C 1
ATOM 1307 O O . GLY A 1 169 ? -15.409 5.050 2.899 1.00 91.31 169 GLY A O 1
ATOM 1308 N N . GLY A 1 170 ? -16.303 4.230 4.786 1.00 91.62 170 GLY A N 1
ATOM 1309 C CA . GLY A 1 170 ? -17.689 4.570 4.448 1.00 91.62 170 GLY A CA 1
ATOM 1310 C C . GLY A 1 170 ? -17.925 6.077 4.309 1.00 91.62 170 GLY A C 1
ATOM 1311 O O . GLY A 1 170 ? -18.573 6.515 3.358 1.00 91.62 170 GLY A O 1
ATOM 1312 N N . ILE A 1 171 ? -17.344 6.885 5.203 1.00 93.00 171 ILE A N 1
ATOM 1313 C CA . ILE A 1 171 ? -17.418 8.353 5.122 1.00 93.00 171 ILE A CA 1
ATOM 1314 C C . ILE A 1 171 ? -16.797 8.851 3.812 1.00 93.00 171 ILE A C 1
ATOM 1316 O O . ILE A 1 171 ? -17.412 9.640 3.094 1.00 93.00 171 ILE A O 1
ATOM 1320 N N . PHE A 1 172 ? -15.596 8.383 3.469 1.00 92.62 172 PHE A N 1
ATOM 1321 C CA . PHE A 1 172 ? -14.913 8.833 2.257 1.00 92.62 172 PHE A CA 1
ATOM 1322 C C . PHE A 1 172 ? -15.548 8.286 0.972 1.00 92.62 172 PHE A C 1
ATOM 1324 O O . PHE A 1 172 ? -15.568 9.007 -0.026 1.00 92.62 172 PHE A O 1
ATOM 1331 N N . TYR A 1 173 ? -16.138 7.087 1.002 1.00 90.88 173 TYR A N 1
ATOM 1332 C CA . TYR A 1 173 ? -16.986 6.587 -0.085 1.00 90.88 173 TYR A CA 1
ATOM 1333 C C . TYR A 1 173 ? -18.165 7.530 -0.340 1.00 90.88 173 TYR A C 1
ATOM 1335 O O . TYR A 1 173 ? -18.367 7.983 -1.466 1.00 90.88 173 TYR A O 1
ATOM 1343 N N . PHE A 1 174 ? -18.896 7.899 0.715 1.00 91.19 174 PHE A N 1
ATOM 1344 C CA . PHE A 1 174 ? -20.033 8.808 0.598 1.00 91.19 174 PHE A CA 1
ATOM 1345 C C . PHE A 1 174 ? -19.613 10.182 0.058 1.00 91.19 174 PHE A C 1
ATOM 1347 O O . PHE A 1 174 ? -20.250 10.717 -0.851 1.00 91.19 174 PHE A O 1
ATOM 1354 N N . ILE A 1 175 ? -18.498 10.731 0.554 1.00 91.31 175 ILE A N 1
ATOM 1355 C CA . ILE A 1 175 ? -17.922 11.985 0.044 1.00 91.31 175 ILE A CA 1
ATOM 1356 C C . ILE A 1 175 ? -17.569 11.855 -1.444 1.00 91.31 175 ILE A C 1
ATOM 1358 O O . ILE A 1 175 ? -17.855 12.767 -2.222 1.00 91.31 175 ILE A O 1
ATOM 1362 N N . TYR A 1 176 ? -16.968 10.739 -1.859 1.00 90.06 176 TYR A N 1
ATOM 1363 C CA . TYR A 1 176 ? -16.612 10.497 -3.255 1.00 90.06 176 TYR A CA 1
ATOM 1364 C C . TYR A 1 176 ? -17.853 10.440 -4.158 1.00 90.06 176 TYR A C 1
ATOM 1366 O O . TYR A 1 176 ? -17.914 11.172 -5.153 1.00 90.06 176 TYR A O 1
ATOM 1374 N N . CYS A 1 177 ? -18.869 9.656 -3.783 1.00 87.69 177 CYS A N 1
ATOM 1375 C CA . CYS A 1 177 ? -20.129 9.561 -4.523 1.00 87.69 177 CYS A CA 1
ATOM 1376 C C . CYS A 1 177 ? -20.833 10.920 -4.614 1.00 87.69 177 CYS A C 1
ATOM 1378 O O . CYS A 1 177 ? -21.234 11.335 -5.705 1.00 87.69 177 CYS A O 1
ATOM 1380 N N . HIS A 1 178 ? -20.877 11.677 -3.512 1.00 87.62 178 HIS A N 1
ATOM 1381 C CA . HIS A 1 178 ? -21.466 13.014 -3.494 1.00 87.62 178 HIS A CA 1
ATOM 1382 C C . HIS A 1 178 ? -20.729 13.987 -4.428 1.00 87.62 178 HIS A C 1
ATOM 1384 O O . HIS A 1 178 ? -21.358 14.698 -5.214 1.00 87.62 178 HIS A O 1
ATOM 1390 N N . ARG A 1 179 ? -19.388 13.978 -4.426 1.00 88.00 179 ARG A N 1
ATOM 1391 C CA . ARG A 1 179 ? -18.574 14.822 -5.323 1.00 88.00 179 ARG A CA 1
ATOM 1392 C C . ARG A 1 179 ? -18.745 14.462 -6.796 1.00 88.00 179 ARG A C 1
ATOM 1394 O O . ARG A 1 179 ? -18.657 15.345 -7.648 1.00 88.00 179 ARG A O 1
ATOM 1401 N N . LYS A 1 180 ? -18.972 13.185 -7.101 1.00 84.12 180 LYS A N 1
ATOM 1402 C CA . LYS A 1 180 ? -19.207 12.698 -8.467 1.00 84.12 180 LYS A CA 1
ATOM 1403 C C . LYS A 1 180 ? -20.682 12.745 -8.882 1.00 84.12 180 LYS A C 1
ATOM 1405 O O . LYS A 1 180 ? -20.965 12.474 -10.044 1.00 84.12 180 LYS A O 1
ATOM 1410 N N . LYS A 1 181 ? -21.593 13.156 -7.985 1.00 81.38 181 LYS A N 1
ATOM 1411 C CA . LYS A 1 181 ? -23.057 13.181 -8.185 1.00 81.38 181 LYS A CA 1
ATOM 1412 C C . LYS A 1 181 ? -23.634 11.812 -8.561 1.00 81.38 181 LYS A C 1
ATOM 1414 O O . LYS A 1 181 ? -24.581 11.721 -9.337 1.00 81.38 181 LYS A O 1
ATOM 1419 N N . ILE A 1 182 ? -23.044 10.755 -8.018 1.00 76.50 182 ILE A N 1
ATOM 1420 C CA . ILE A 1 182 ? -23.480 9.374 -8.218 1.00 76.50 182 ILE A CA 1
ATOM 1421 C C . ILE A 1 182 ? -24.242 8.969 -6.960 1.00 76.50 182 ILE A C 1
ATOM 1423 O O . ILE A 1 182 ? -23.845 9.350 -5.856 1.00 76.50 182 ILE A O 1
ATOM 1427 N N . SER A 1 183 ? -25.356 8.250 -7.119 1.00 71.19 183 SER A N 1
ATOM 142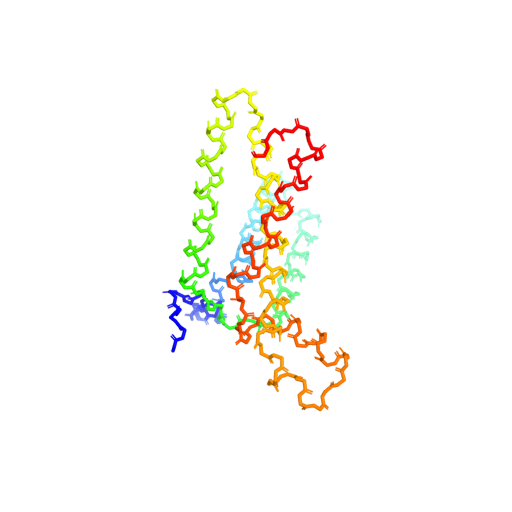8 C CA . SER A 1 183 ? -26.067 7.694 -5.965 1.00 71.19 183 SER A CA 1
ATOM 1429 C C . SER A 1 183 ? -25.114 6.765 -5.216 1.00 71.19 183 SER A C 1
ATOM 1431 O O . SER A 1 183 ? -24.539 5.868 -5.830 1.00 71.19 183 SER A O 1
ATOM 1433 N N . ALA A 1 184 ? -24.911 7.039 -3.927 1.00 57.88 184 ALA A N 1
ATOM 1434 C CA . ALA A 1 184 ? -24.080 6.220 -3.050 1.00 57.88 184 ALA A CA 1
ATOM 1435 C C . ALA A 1 184 ? -24.692 4.833 -2.833 1.00 57.88 184 ALA A C 1
ATOM 1437 O O . ALA A 1 184 ? -25.943 4.753 -2.784 1.00 57.88 184 ALA A O 1
#

Foldseek 3Di:
DQDQPDKDFQQPFDPDPVDTQGPDDLSVVLVVLVVVLVVVLVVVCVPPNDDPVSVVSVVVNVVSNVVSVPDDPPDRIDRHGPVVVVVVVVLVVVLVVVLVVCVVVVHHSVLSVVLSCLLQVQLQLQQLVVQCVVCVVVPVVDDDPVVVVVVSPPPPVDRRHNVRSVVRSVVSSVVSCVVVVHDD

pLDDT: mean 72.64, std 13.97, range [44.34, 94.69]